Protein AF-A0A533XUZ2-F1 (afdb_monomer_lite)

Radius of gyration: 48.77 Å; chains: 1; bounding box: 111×70×136 Å

Secondary structure (DSSP, 8-state):
--HHHHHHTHHHHHTT-S-HHHHHHHHHHHHTT-HHHHHHHHHHHHHHHHGGGGSPPPPPPTTHHHHHHHHHHS--------------PPPPP--PPP--------------------PPP---S-----HHHHHHHH-HHHHHHHHHHHHHHHSHHHHHHHHHHHHHH-HHHHHHHHHHHHHHHHHHHHHHHHHHHHHHHHHHHHHHHHHHHHHHHHHHHHHHHHHHHHHHHHHHHHHHHHHHHHHHHHHHHHHHHHHHHHHHHHHH-STTGGGTHHHHHHHHHHHHHHHTS------

Sequence (299 aa):
MNHEQLEENLSLYALGALDPDSVREMEQHLAAGCSACSILLQQYKAAVTMLPYALPLQTPPPTLKSRIMTALSGPAASTTSTRTDIPASPVPIPTAPPDLVSPRSFSRIPQDLPERPAPQPLPSRSESLTRQEQLRAASPALANVLEPLLKRLLRRNEFLTWREQLKAASPALATALGALLLGVGGYAVHQYNTFEAERTATARDRAEAAKSKLEIADLKSQLEDKQAALTKTTDELKRTVEALGTTREQLARHQEQITTLQAQLKTGRGPKGRKGAEVLLAGGEDLLRILSSPTAKMA

pLDDT: mean 74.56, std 20.23, range [36.38, 98.44]

Structure (mmCIF, N/CA/C/O backbone):
data_AF-A0A533XUZ2-F1
#
_entry.id   AF-A0A533XUZ2-F1
#
loop_
_atom_site.group_PDB
_atom_site.id
_atom_site.type_symbol
_atom_site.label_atom_id
_atom_site.label_alt_id
_atom_site.label_comp_id
_atom_site.label_asym_id
_atom_site.label_entity_id
_atom_site.label_seq_id
_atom_site.pdbx_PDB_ins_code
_atom_site.Cartn_x
_atom_site.Cartn_y
_atom_site.Cartn_z
_atom_site.occupancy
_atom_site.B_iso_or_equiv
_atom_site.auth_seq_id
_atom_site.auth_comp_id
_atom_site.auth_asym_id
_atom_site.auth_atom_id
_atom_site.pdbx_PDB_model_num
ATOM 1 N N . MET A 1 1 ? -16.284 0.660 -17.159 1.00 70.31 1 MET A N 1
ATOM 2 C CA . MET A 1 1 ? -15.550 0.548 -15.877 1.00 70.31 1 MET A CA 1
ATOM 3 C C . MET A 1 1 ? -14.924 1.881 -15.478 1.00 70.31 1 MET A C 1
ATOM 5 O O . MET A 1 1 ? -14.626 2.687 -16.354 1.00 70.31 1 MET A O 1
ATOM 9 N N . ASN A 1 2 ? -14.718 2.111 -14.176 1.00 85.06 2 ASN A N 1
ATOM 10 C CA . ASN A 1 2 ? -13.920 3.245 -13.689 1.00 85.06 2 ASN A CA 1
ATOM 11 C C . ASN A 1 2 ? -12.415 2.951 -13.829 1.00 85.06 2 ASN A C 1
ATOM 13 O O . ASN A 1 2 ? -12.016 1.792 -13.921 1.00 85.06 2 ASN A O 1
ATOM 17 N N . HIS A 1 3 ? -11.580 3.994 -13.824 1.00 88.06 3 HIS A N 1
ATOM 18 C CA . HIS A 1 3 ? -10.124 3.875 -13.990 1.00 88.06 3 HIS A CA 1
ATOM 19 C C . HIS A 1 3 ? -9.470 2.919 -12.974 1.00 88.06 3 HIS A C 1
ATOM 21 O O . HIS A 1 3 ? -8.704 2.055 -13.381 1.00 88.06 3 HIS A O 1
ATOM 27 N N . GLU A 1 4 ? -9.842 2.995 -11.692 1.00 86.94 4 GLU A N 1
ATOM 28 C CA . GLU A 1 4 ? -9.301 2.131 -10.623 1.00 86.94 4 GLU A CA 1
ATOM 29 C C . GLU A 1 4 ? -9.576 0.639 -10.879 1.00 86.94 4 GLU A C 1
ATOM 31 O O . GLU A 1 4 ? -8.690 -0.202 -10.764 1.00 86.94 4 GLU A O 1
ATOM 36 N N . GLN A 1 5 ? -10.788 0.305 -11.333 1.00 86.50 5 GLN A N 1
ATOM 37 C CA . GLN A 1 5 ? -11.159 -1.077 -11.665 1.00 86.50 5 GLN A CA 1
ATOM 38 C C . GLN A 1 5 ? -10.388 -1.610 -12.879 1.00 86.50 5 GLN A C 1
ATOM 40 O O . GLN A 1 5 ? -10.135 -2.809 -12.991 1.00 86.50 5 GLN A O 1
ATOM 45 N N . LEU A 1 6 ? -10.032 -0.733 -13.820 1.00 88.94 6 LEU A N 1
ATOM 46 C CA . LEU A 1 6 ? -9.207 -1.102 -14.968 1.00 88.94 6 LEU A CA 1
ATOM 47 C C . LEU A 1 6 ? -7.743 -1.279 -14.556 1.00 88.94 6 LEU A C 1
ATOM 49 O O . LEU A 1 6 ? -7.081 -2.182 -15.057 1.00 88.94 6 LEU A O 1
ATOM 53 N N . GLU A 1 7 ? -7.245 -0.482 -13.614 1.00 90.31 7 GLU A N 1
ATOM 54 C CA . GLU A 1 7 ? -5.898 -0.643 -13.065 1.00 90.31 7 GLU A CA 1
ATOM 55 C C . GLU A 1 7 ? -5.721 -2.004 -12.370 1.00 90.31 7 GLU A C 1
ATOM 57 O O . GLU A 1 7 ? -4.752 -2.715 -12.643 1.00 90.31 7 GLU A O 1
ATOM 62 N N . GLU A 1 8 ? -6.695 -2.431 -11.562 1.00 88.81 8 GLU A N 1
ATOM 63 C CA . GLU A 1 8 ? -6.673 -3.742 -10.891 1.00 88.81 8 GLU A CA 1
ATOM 64 C C . GLU A 1 8 ? -6.654 -4.916 -11.891 1.00 88.81 8 GLU A C 1
ATOM 66 O O . GLU A 1 8 ? -5.912 -5.892 -11.728 1.00 88.81 8 GLU A O 1
ATOM 71 N N . ASN A 1 9 ? -7.417 -4.798 -12.981 1.00 92.81 9 ASN A N 1
ATOM 72 C CA . ASN A 1 9 ? -7.544 -5.830 -14.017 1.00 92.81 9 ASN A CA 1
ATOM 73 C C . ASN A 1 9 ? -6.399 -5.835 -15.044 1.00 92.81 9 ASN A C 1
ATOM 75 O O . ASN A 1 9 ? -6.336 -6.695 -15.929 1.00 92.81 9 ASN A O 1
ATOM 79 N N . LEU A 1 10 ? -5.468 -4.892 -14.938 1.00 94.69 10 LEU A N 1
ATOM 80 C CA . LEU A 1 10 ? -4.413 -4.669 -15.921 1.00 94.69 10 LEU A CA 1
ATOM 81 C C . LEU A 1 10 ? -3.365 -5.795 -15.928 1.00 94.69 10 LEU A C 1
ATOM 83 O O . LEU A 1 10 ? -2.812 -6.140 -16.975 1.00 94.69 10 LEU A O 1
ATOM 87 N N . SER A 1 11 ? -3.155 -6.429 -14.772 1.00 93.62 11 SER A N 1
ATOM 88 C CA . SER A 1 11 ? -2.321 -7.629 -14.624 1.00 93.62 11 SER A CA 1
ATOM 89 C C . SER A 1 11 ? -2.921 -8.848 -15.345 1.00 93.62 11 SER A C 1
ATOM 91 O O . SER A 1 11 ? -2.212 -9.560 -16.060 1.00 93.62 11 SER A O 1
ATOM 93 N N . LEU A 1 12 ? -4.239 -9.048 -15.235 1.00 94.25 12 LEU A N 1
ATOM 94 C CA . LEU A 1 12 ? -4.978 -10.109 -15.928 1.00 94.25 12 LEU A CA 1
ATOM 95 C C . LEU A 1 12 ? -4.993 -9.885 -17.440 1.00 94.25 12 LEU A C 1
ATOM 97 O O . LEU A 1 12 ? -4.800 -10.830 -18.207 1.00 94.25 12 LEU A O 1
ATOM 101 N N . TYR A 1 13 ? -5.150 -8.632 -17.869 1.00 95.88 13 TYR A N 1
ATOM 102 C CA . TYR A 1 13 ? -5.027 -8.256 -19.274 1.00 95.88 13 TYR A CA 1
ATOM 103 C C . TYR A 1 13 ? -3.631 -8.576 -19.829 1.00 95.88 13 TYR A C 1
ATOM 105 O O . TYR A 1 13 ? -3.516 -9.179 -20.895 1.00 95.88 13 TYR A O 1
ATOM 113 N N . ALA A 1 14 ? -2.561 -8.254 -19.091 1.00 95.75 14 ALA A N 1
ATOM 114 C CA . ALA A 1 14 ? -1.191 -8.571 -19.499 1.00 95.75 14 ALA A CA 1
ATOM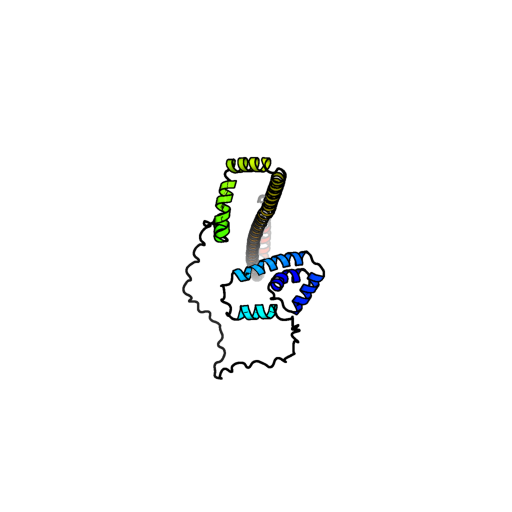 115 C C . ALA A 1 14 ? -0.927 -10.085 -19.619 1.00 95.75 14 ALA A C 1
ATOM 117 O O . ALA A 1 14 ? -0.142 -10.500 -20.471 1.00 95.75 14 ALA A O 1
ATOM 118 N N . LEU A 1 15 ? -1.592 -10.901 -18.796 1.00 94.31 15 LEU A N 1
ATOM 119 C CA . LEU A 1 15 ? -1.540 -12.366 -18.847 1.00 94.31 15 LEU A CA 1
ATOM 120 C C . LEU A 1 15 ? -2.447 -12.981 -19.928 1.00 94.31 15 LEU A C 1
ATOM 122 O O . LEU A 1 15 ? -2.387 -14.190 -20.144 1.00 94.31 15 LEU A O 1
ATOM 126 N N . GLY A 1 16 ? -3.288 -12.185 -20.597 1.00 94.19 16 GLY A N 1
ATOM 127 C CA . GLY A 1 16 ? -4.293 -12.687 -21.538 1.00 94.19 16 GLY A CA 1
ATOM 128 C C . GLY A 1 16 ? -5.416 -13.489 -20.866 1.00 94.19 16 GLY A C 1
ATOM 129 O O . GLY A 1 16 ? -6.037 -14.323 -21.516 1.00 94.19 16 GLY A O 1
ATOM 130 N N . ALA A 1 17 ? -5.654 -13.260 -19.570 1.00 94.38 17 ALA A N 1
ATOM 131 C CA . ALA A 1 17 ? -6.620 -13.986 -18.739 1.00 94.38 17 ALA A CA 1
ATOM 132 C C . ALA A 1 17 ? -7.889 -13.170 -18.424 1.00 94.38 17 ALA A C 1
ATOM 134 O O . ALA A 1 17 ? -8.679 -13.560 -17.567 1.00 94.38 17 ALA A O 1
ATOM 135 N N . LEU A 1 18 ? -8.062 -12.018 -19.075 1.00 93.62 18 LEU A N 1
ATOM 136 C CA . LEU A 1 18 ? -9.213 -11.142 -18.881 1.00 93.62 18 LEU A CA 1
ATOM 137 C C . LEU A 1 18 ? -10.410 -11.606 -19.732 1.00 93.62 18 LEU A C 1
ATOM 139 O O . LEU A 1 18 ? -10.231 -12.093 -20.849 1.00 93.62 18 LEU A O 1
ATOM 143 N N . ASP A 1 19 ? -11.624 -11.435 -19.208 1.00 91.00 19 ASP A N 1
ATOM 144 C CA . ASP A 1 19 ? -12.870 -11.756 -19.913 1.00 91.00 19 ASP A CA 1
ATOM 145 C C . ASP A 1 19 ? -13.038 -10.909 -21.197 1.00 91.00 19 ASP A C 1
ATOM 147 O O . ASP A 1 19 ? -12.686 -9.723 -21.181 1.00 91.00 19 ASP A O 1
ATOM 151 N N . PRO A 1 20 ? -13.560 -11.466 -22.311 1.00 86.88 20 PRO A N 1
ATOM 152 C CA . PRO A 1 20 ? -13.697 -10.756 -23.585 1.00 86.88 20 PRO A CA 1
ATOM 153 C C . PRO A 1 20 ? -14.458 -9.428 -23.505 1.00 86.88 20 PRO A C 1
ATOM 155 O O . PRO A 1 20 ? -14.093 -8.494 -24.224 1.00 86.88 20 PRO A O 1
ATOM 158 N N . ASP A 1 21 ? -15.469 -9.299 -22.642 1.00 86.38 21 ASP A N 1
ATOM 159 C CA . ASP A 1 21 ? -16.195 -8.032 -22.499 1.00 86.38 21 ASP A CA 1
ATOM 160 C C . ASP A 1 21 ? -15.322 -6.980 -21.799 1.00 86.38 21 ASP A C 1
ATOM 162 O O . ASP A 1 21 ? -15.246 -5.826 -22.227 1.00 86.38 21 ASP A O 1
ATOM 166 N N . SER A 1 22 ? -14.551 -7.408 -20.798 1.00 89.69 22 SER A N 1
ATOM 167 C CA . SER A 1 22 ? -13.613 -6.555 -20.056 1.00 89.69 22 SER A CA 1
ATOM 168 C C . SER A 1 22 ? -12.378 -6.164 -20.883 1.00 89.69 22 SER A C 1
ATOM 170 O O . SER A 1 22 ? -11.834 -5.074 -20.707 1.00 89.69 22 SER A O 1
ATOM 172 N N . VAL A 1 23 ? -11.948 -7.008 -21.829 1.00 93.94 23 VAL A N 1
ATOM 173 C CA . VAL A 1 23 ? -10.872 -6.688 -22.787 1.00 93.94 23 VAL A CA 1
ATOM 174 C C . VAL A 1 23 ? -11.244 -5.480 -23.641 1.00 93.94 23 VAL A C 1
ATOM 176 O O . VAL A 1 23 ? -10.426 -4.580 -23.817 1.00 93.94 23 VAL A O 1
ATOM 179 N N . ARG A 1 24 ? -12.488 -5.413 -24.128 1.00 92.88 24 ARG A N 1
ATOM 180 C CA . ARG A 1 24 ? -12.942 -4.293 -24.964 1.00 92.88 24 ARG A CA 1
ATOM 181 C C . ARG A 1 24 ? -12.935 -2.974 -24.198 1.00 92.88 24 ARG A C 1
ATOM 183 O O . ARG A 1 24 ? -12.513 -1.958 -24.745 1.00 92.88 24 ARG A O 1
ATOM 190 N N . GLU A 1 25 ? -13.369 -2.985 -22.940 1.00 91.94 25 GLU A N 1
ATOM 191 C CA . GLU A 1 25 ? -13.321 -1.799 -22.077 1.00 91.94 25 GLU A CA 1
ATOM 192 C C . GLU A 1 25 ? -11.876 -1.360 -21.786 1.00 91.94 25 GLU A C 1
ATOM 194 O O . GLU A 1 25 ? -11.566 -0.167 -21.833 1.00 91.94 25 GLU A O 1
ATOM 199 N N . MET A 1 26 ? -10.970 -2.319 -21.565 1.00 93.56 26 MET A N 1
ATOM 200 C CA . MET A 1 26 ? -9.540 -2.059 -21.376 1.00 93.56 26 MET A CA 1
ATOM 201 C C . MET A 1 26 ? -8.901 -1.423 -22.613 1.00 93.56 26 MET A C 1
ATOM 203 O O . MET A 1 26 ? -8.197 -0.420 -22.510 1.00 93.56 26 MET A O 1
ATOM 207 N N . GLU A 1 27 ? -9.156 -1.976 -23.799 1.00 94.56 27 GLU A N 1
ATOM 208 C CA . GLU A 1 27 ? -8.619 -1.454 -25.056 1.00 94.56 27 GLU A CA 1
ATOM 209 C C . GLU A 1 27 ? -9.145 -0.050 -25.359 1.00 94.56 27 GLU A C 1
ATOM 211 O O . GLU A 1 27 ? -8.372 0.808 -25.783 1.00 94.56 27 GLU A O 1
ATOM 216 N N . GLN A 1 28 ? -10.423 0.222 -25.080 1.00 93.62 28 GLN A N 1
ATOM 217 C CA . GLN A 1 28 ? -10.989 1.568 -25.194 1.00 93.62 28 GLN A CA 1
ATOM 218 C C . GLN A 1 28 ? -10.302 2.557 -24.249 1.00 93.62 28 GLN A C 1
ATOM 220 O O . GLN A 1 28 ? -9.977 3.671 -24.657 1.00 93.62 28 GLN A O 1
ATOM 225 N N . HIS A 1 29 ? -10.034 2.156 -23.005 1.00 93.88 29 HIS A N 1
ATOM 226 C CA . HIS A 1 29 ? -9.335 2.999 -22.038 1.00 93.88 29 HIS A CA 1
ATOM 227 C C . HIS A 1 29 ? -7.884 3.292 -22.445 1.00 93.88 29 HIS A C 1
ATOM 229 O O . HIS A 1 29 ? -7.417 4.429 -22.338 1.00 93.88 29 HIS A O 1
ATOM 235 N N . LEU A 1 30 ? -7.172 2.288 -22.961 1.00 93.38 30 LEU A N 1
ATOM 236 C CA . LEU A 1 30 ? -5.816 2.461 -23.483 1.00 93.38 30 LEU A CA 1
ATOM 237 C C . LEU A 1 30 ? -5.809 3.335 -24.746 1.00 93.38 30 LEU A C 1
ATOM 239 O O . LEU A 1 30 ? -4.941 4.195 -24.885 1.00 93.38 30 LEU A O 1
ATOM 243 N N . ALA A 1 31 ? -6.799 3.176 -25.630 1.00 94.06 31 ALA A N 1
ATOM 244 C CA . ALA A 1 31 ? -6.975 4.011 -26.818 1.00 94.06 31 ALA A CA 1
ATOM 245 C C . ALA A 1 31 ? -7.342 5.464 -26.472 1.00 94.06 31 ALA A C 1
ATOM 247 O O . ALA A 1 31 ? -6.949 6.380 -27.193 1.00 94.06 31 ALA A O 1
ATOM 248 N N . ALA A 1 32 ? -8.028 5.690 -25.346 1.00 92.56 32 ALA A N 1
ATOM 249 C CA . ALA A 1 32 ? -8.296 7.024 -24.811 1.00 92.56 32 ALA A CA 1
ATOM 250 C C . ALA A 1 32 ? -7.028 7.745 -24.303 1.00 92.56 32 ALA A C 1
ATOM 252 O O . ALA A 1 32 ? -7.082 8.938 -24.013 1.00 92.56 32 ALA A O 1
ATOM 253 N N . GLY A 1 33 ? -5.881 7.054 -24.225 1.00 90.50 33 GLY A N 1
ATOM 254 C CA . GLY A 1 33 ? -4.576 7.674 -23.990 1.00 90.50 33 GLY A CA 1
ATOM 255 C C . GLY A 1 33 ? -4.169 7.805 -22.522 1.00 90.50 33 GLY A C 1
ATOM 256 O O . GLY A 1 33 ? -3.375 8.685 -22.189 1.00 90.50 33 GLY A O 1
ATOM 257 N N . CYS A 1 34 ? -4.673 6.950 -21.625 1.00 93.00 34 CYS A N 1
ATOM 258 C CA . CYS A 1 34 ? -4.235 6.963 -20.229 1.00 93.00 34 CYS A CA 1
ATOM 259 C C . CYS A 1 34 ? -2.746 6.573 -20.092 1.00 93.00 34 CYS A C 1
ATOM 261 O O . CYS A 1 34 ? -2.342 5.425 -20.316 1.00 93.00 34 CYS A O 1
ATOM 263 N N . SER A 1 35 ? -1.910 7.533 -19.689 1.00 90.44 35 SER A N 1
ATOM 264 C CA . SER A 1 35 ? -0.466 7.329 -19.526 1.00 90.44 35 SER A CA 1
ATOM 265 C C . SER A 1 35 ? -0.131 6.407 -18.350 1.00 90.44 35 SER A C 1
ATOM 267 O O . SER A 1 35 ? 0.741 5.554 -18.479 1.00 90.44 35 SER A O 1
ATOM 269 N N . ALA A 1 36 ? -0.855 6.512 -17.232 1.00 88.94 36 ALA A N 1
ATOM 270 C CA . ALA A 1 36 ? -0.623 5.680 -16.051 1.00 88.94 36 ALA A CA 1
ATOM 271 C C . ALA A 1 36 ? -0.829 4.187 -16.365 1.00 88.94 36 ALA A C 1
ATOM 273 O O . ALA A 1 36 ? 0.081 3.378 -16.181 1.00 88.94 36 ALA A O 1
ATOM 274 N N . CYS A 1 37 ? -1.978 3.838 -16.955 1.00 93.12 37 CYS A N 1
ATOM 275 C CA . CYS A 1 37 ? -2.291 2.465 -17.347 1.00 93.12 37 CYS A CA 1
ATOM 276 C C . CYS A 1 37 ? -1.360 1.925 -18.438 1.00 93.12 37 CYS A C 1
ATOM 278 O O . CYS A 1 37 ? -0.994 0.754 -18.399 1.00 93.12 37 CYS A O 1
ATOM 280 N N . SER A 1 38 ? -0.945 2.748 -19.407 1.00 93.12 38 SER A N 1
ATOM 281 C CA . SER A 1 38 ? -0.029 2.289 -20.462 1.00 93.12 38 SER A CA 1
ATOM 282 C C . SER A 1 38 ? 1.386 2.010 -19.940 1.00 93.12 38 SER A C 1
ATOM 284 O O . SER A 1 38 ? 1.985 1.004 -20.327 1.00 93.12 38 SER A O 1
ATOM 286 N N . ILE A 1 39 ? 1.893 2.829 -19.010 1.00 94.31 39 ILE A N 1
ATOM 287 C CA . ILE A 1 39 ? 3.172 2.590 -18.324 1.00 94.31 39 ILE A CA 1
ATOM 288 C C . ILE A 1 39 ? 3.091 1.315 -17.477 1.00 94.31 39 ILE A C 1
ATOM 290 O O . ILE A 1 39 ? 3.950 0.438 -17.602 1.00 94.31 39 ILE A O 1
ATOM 294 N N . LEU A 1 40 ? 2.043 1.175 -16.661 1.00 94.50 40 LEU A N 1
ATOM 295 C CA . LEU A 1 40 ? 1.828 -0.008 -15.825 1.00 94.50 40 LEU A CA 1
ATOM 296 C C . LEU A 1 40 ? 1.713 -1.283 -16.681 1.00 94.50 40 LEU A C 1
ATOM 298 O O . LEU A 1 40 ? 2.304 -2.318 -16.367 1.00 94.50 40 LEU A O 1
ATOM 302 N N . LEU A 1 41 ? 1.036 -1.194 -17.830 1.00 95.81 41 LEU A N 1
ATOM 303 C CA . LEU A 1 41 ? 0.895 -2.307 -18.769 1.00 95.81 41 LEU A CA 1
ATOM 304 C C . LEU A 1 41 ? 2.241 -2.757 -19.317 1.00 95.81 41 LEU A C 1
ATOM 306 O O . LEU A 1 41 ? 2.481 -3.955 -19.462 1.00 95.81 41 LEU A O 1
ATOM 310 N N . GLN A 1 42 ? 3.123 -1.813 -19.638 1.00 95.50 42 GLN A N 1
ATOM 311 C CA . GLN A 1 42 ? 4.458 -2.133 -20.124 1.00 95.50 42 GLN A CA 1
ATOM 312 C C . GLN A 1 42 ? 5.279 -2.872 -19.058 1.00 95.50 42 GLN A C 1
ATOM 314 O O . GLN A 1 42 ? 5.985 -3.825 -19.393 1.00 95.50 42 GLN A O 1
ATOM 319 N N . GLN A 1 43 ? 5.145 -2.492 -17.783 1.00 94.06 43 GLN A N 1
ATOM 320 C CA . GLN A 1 43 ? 5.801 -3.179 -16.666 1.00 94.06 43 GLN A CA 1
ATOM 321 C C . GLN A 1 43 ? 5.283 -4.613 -16.502 1.00 94.06 43 GLN A C 1
ATOM 323 O O . GLN A 1 43 ? 6.083 -5.550 -16.435 1.00 94.06 43 GLN A O 1
ATOM 328 N N . TYR A 1 44 ? 3.962 -4.814 -16.519 1.00 95.81 44 TYR A N 1
ATOM 329 C CA . TYR A 1 44 ? 3.400 -6.164 -16.451 1.00 95.81 44 TYR A CA 1
ATOM 330 C C . TYR A 1 44 ? 3.782 -7.007 -17.665 1.00 95.81 44 TYR A C 1
ATOM 332 O O . TYR A 1 44 ? 4.191 -8.152 -17.496 1.00 95.81 44 TYR A O 1
ATOM 340 N N . LYS A 1 45 ? 3.748 -6.449 -18.882 1.00 95.19 45 LYS A N 1
ATOM 341 C CA . LYS A 1 45 ? 4.209 -7.154 -20.088 1.00 95.19 45 LYS A CA 1
ATOM 342 C C . LYS A 1 45 ? 5.668 -7.586 -19.964 1.00 95.19 45 LYS A C 1
ATOM 344 O O . LYS A 1 45 ? 5.981 -8.724 -20.299 1.00 95.19 45 LYS A O 1
ATOM 349 N N . ALA A 1 46 ? 6.546 -6.735 -19.430 1.00 93.75 46 ALA A N 1
ATOM 350 C CA . ALA A 1 46 ? 7.936 -7.106 -19.177 1.00 93.75 46 ALA A CA 1
ATOM 351 C C . ALA A 1 46 ? 8.041 -8.298 -18.206 1.00 93.75 46 ALA A C 1
ATOM 353 O O . ALA A 1 46 ? 8.763 -9.255 -18.487 1.00 93.75 46 ALA A O 1
ATOM 354 N N . ALA A 1 47 ? 7.267 -8.312 -17.117 1.00 93.69 47 ALA A N 1
ATOM 355 C CA . ALA A 1 47 ? 7.227 -9.452 -16.198 1.00 93.69 47 ALA A CA 1
ATOM 356 C C . ALA A 1 47 ? 6.691 -10.734 -16.869 1.00 93.69 47 ALA A C 1
ATOM 358 O O . ALA A 1 47 ? 7.287 -11.803 -16.731 1.00 93.69 47 ALA A O 1
ATOM 359 N N . VAL A 1 48 ? 5.618 -10.628 -17.659 1.00 95.75 48 VAL A N 1
ATOM 360 C CA . VAL A 1 48 ? 5.024 -11.761 -18.389 1.00 95.75 48 VAL A CA 1
ATOM 361 C C . VAL A 1 48 ? 6.000 -12.344 -19.413 1.00 95.75 48 VAL A C 1
ATOM 363 O O . VAL A 1 48 ? 6.065 -13.561 -19.558 1.00 95.75 48 VAL A O 1
ATOM 366 N N . THR A 1 49 ? 6.833 -11.524 -20.065 1.00 94.56 49 THR A N 1
ATOM 367 C CA . THR A 1 49 ? 7.862 -12.038 -20.991 1.00 94.56 49 THR A CA 1
ATOM 368 C C . THR A 1 49 ? 8.948 -12.871 -20.307 1.00 94.56 49 THR A C 1
ATOM 370 O O . THR A 1 49 ? 9.594 -13.681 -20.970 1.00 94.56 49 THR A O 1
ATOM 373 N N . MET A 1 50 ? 9.130 -12.721 -18.991 1.00 93.81 50 MET A N 1
ATOM 374 C CA . MET A 1 50 ? 10.094 -13.504 -18.214 1.00 93.81 50 MET A CA 1
ATOM 375 C C . MET A 1 50 ? 9.518 -14.839 -17.729 1.00 93.81 50 MET A C 1
ATOM 377 O O . MET A 1 50 ? 10.272 -15.781 -17.492 1.00 93.81 50 MET A O 1
ATOM 381 N N . LEU A 1 51 ? 8.191 -14.948 -17.615 1.00 92.12 51 LEU A N 1
ATOM 382 C CA . LEU A 1 51 ? 7.504 -16.127 -17.083 1.00 92.12 51 LEU A CA 1
ATOM 383 C C . LEU A 1 51 ? 7.848 -17.438 -17.820 1.00 92.12 51 LEU A C 1
ATOM 385 O O . LEU A 1 51 ? 8.130 -18.424 -17.140 1.00 92.12 51 LEU A O 1
ATOM 389 N N . PRO A 1 52 ? 7.912 -17.481 -19.170 1.00 91.69 52 PRO A N 1
ATOM 390 C CA . PRO A 1 52 ? 8.266 -18.696 -19.904 1.00 91.69 52 PRO A CA 1
ATOM 391 C C . PRO A 1 52 ? 9.635 -19.276 -19.535 1.00 91.69 52 PRO A C 1
ATOM 393 O O . PRO A 1 52 ? 9.824 -20.485 -19.621 1.00 91.69 52 PRO A O 1
ATOM 396 N N . TYR A 1 53 ? 10.581 -18.444 -19.091 1.00 91.94 53 TYR A N 1
ATOM 397 C CA . TYR A 1 53 ? 11.917 -18.899 -18.697 1.00 91.94 53 TYR A CA 1
ATOM 398 C C . TYR A 1 53 ? 11.940 -19.608 -17.339 1.00 91.94 53 TYR A C 1
ATOM 400 O O . TYR A 1 53 ? 12.921 -20.274 -17.020 1.00 91.94 53 TYR A O 1
ATOM 408 N N . ALA A 1 54 ? 10.876 -19.481 -16.542 1.00 92.00 54 ALA A N 1
ATOM 409 C CA . ALA A 1 54 ? 10.715 -20.227 -15.299 1.00 92.00 54 ALA A CA 1
ATOM 410 C C . ALA A 1 54 ? 10.113 -21.627 -15.521 1.00 92.00 54 ALA A C 1
ATOM 412 O O . ALA A 1 54 ? 10.094 -22.436 -14.593 1.00 92.00 54 ALA A O 1
ATOM 413 N N . LEU A 1 55 ? 9.605 -21.922 -16.725 1.00 92.94 55 LEU A N 1
ATOM 414 C CA . LEU A 1 55 ? 9.022 -23.221 -17.049 1.00 92.94 55 LEU A CA 1
ATOM 415 C C . LEU A 1 55 ? 10.110 -24.224 -17.469 1.00 92.94 55 LEU A C 1
ATOM 417 O O . LEU A 1 55 ? 11.108 -23.843 -18.085 1.00 92.94 55 LEU A O 1
ATOM 421 N N . PRO A 1 56 ? 9.917 -25.527 -17.189 1.00 90.56 56 PRO A N 1
ATOM 422 C CA . PRO A 1 56 ? 10.808 -26.558 -17.702 1.00 90.56 56 PRO A CA 1
ATOM 423 C C . PRO A 1 56 ? 10.790 -26.568 -19.236 1.00 90.56 56 PRO A C 1
ATOM 425 O O . PRO A 1 56 ? 9.730 -26.468 -19.86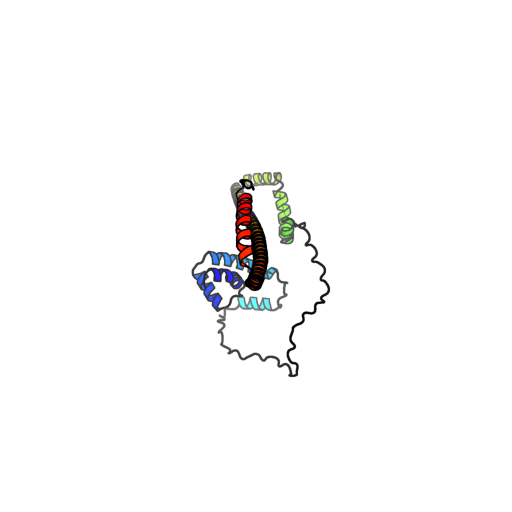0 1.00 90.56 56 PRO A O 1
ATOM 428 N N . LEU A 1 57 ? 11.969 -26.726 -19.847 1.00 90.19 57 LEU A N 1
ATOM 429 C CA . LEU A 1 57 ? 12.096 -26.832 -21.300 1.00 90.19 57 LEU A CA 1
ATOM 430 C C . LEU A 1 57 ? 11.358 -28.077 -21.799 1.00 90.19 57 LEU A C 1
ATOM 432 O O . LEU A 1 57 ? 11.686 -29.201 -21.426 1.00 90.19 57 LEU A O 1
ATOM 436 N N . GLN A 1 58 ? 10.392 -27.864 -22.689 1.00 89.75 58 GLN A N 1
ATOM 437 C CA . GLN A 1 58 ? 9.700 -28.932 -23.398 1.00 89.75 58 GLN A CA 1
ATOM 438 C C . GLN A 1 58 ? 10.348 -29.150 -24.762 1.00 89.75 58 GLN A C 1
ATOM 440 O O . GLN A 1 58 ? 10.617 -28.194 -25.490 1.00 89.75 58 GLN A O 1
ATOM 445 N N . THR A 1 59 ? 10.588 -30.412 -25.122 1.00 91.12 59 THR A N 1
ATOM 446 C CA . THR A 1 59 ? 11.148 -30.746 -26.438 1.00 91.12 59 THR A CA 1
ATOM 447 C C . THR A 1 59 ? 10.040 -30.652 -27.490 1.00 91.12 59 THR A C 1
ATOM 449 O O . THR A 1 59 ? 9.074 -31.413 -27.411 1.00 91.12 59 THR A O 1
ATOM 452 N N . PRO A 1 60 ? 10.133 -29.739 -28.473 1.00 88.94 60 PRO A N 1
ATOM 453 C CA . PRO A 1 60 ? 9.114 -29.623 -29.506 1.00 88.94 60 PRO A CA 1
ATOM 454 C C . PRO A 1 60 ? 9.170 -30.817 -30.478 1.00 88.94 60 PRO A C 1
ATOM 456 O O . PRO A 1 60 ? 10.242 -31.394 -30.684 1.00 88.94 60 PRO A O 1
ATOM 459 N N . PRO A 1 61 ? 8.054 -31.169 -31.146 1.00 92.56 61 PRO A N 1
ATOM 460 C CA . PRO A 1 61 ? 8.052 -32.189 -32.191 1.00 92.56 61 PRO A CA 1
ATOM 461 C C . PRO A 1 61 ? 9.040 -31.839 -33.319 1.00 92.56 61 PRO A C 1
ATOM 463 O O . PRO A 1 61 ? 9.077 -30.684 -33.756 1.00 92.56 61 PRO A O 1
ATOM 466 N N . PRO A 1 62 ? 9.795 -32.809 -33.867 1.00 86.50 62 PRO A N 1
ATOM 467 C CA . PRO A 1 62 ? 10.861 -32.537 -34.839 1.00 86.50 62 PRO A CA 1
ATOM 468 C C . PRO A 1 62 ? 10.342 -31.935 -36.156 1.00 86.50 62 PRO A C 1
ATOM 470 O O . PRO A 1 62 ? 11.061 -31.221 -36.851 1.00 86.50 62 PRO A O 1
ATOM 473 N N . THR A 1 63 ? 9.070 -32.172 -36.483 1.00 91.38 63 THR A N 1
ATOM 474 C CA . THR A 1 63 ? 8.398 -31.631 -37.674 1.00 91.38 63 THR A CA 1
ATOM 475 C C . THR A 1 63 ? 7.874 -30.203 -37.488 1.00 91.38 63 THR A C 1
ATOM 477 O O . THR A 1 63 ? 7.448 -29.576 -38.455 1.00 91.38 63 THR A O 1
ATOM 480 N N . LEU A 1 64 ? 7.893 -29.651 -36.269 1.00 92.81 64 LEU A N 1
ATOM 481 C CA . LEU A 1 64 ? 7.353 -28.317 -35.991 1.00 92.81 64 LEU A CA 1
ATOM 482 C C . LEU A 1 64 ? 8.160 -27.227 -36.708 1.00 92.81 64 LEU A C 1
ATOM 484 O O . LEU A 1 64 ? 7.590 -26.335 -37.332 1.00 92.81 64 LEU A O 1
ATOM 488 N N . LYS A 1 65 ? 9.494 -27.325 -36.666 1.00 89.75 65 LYS A N 1
ATOM 489 C CA . LYS A 1 65 ? 10.384 -26.333 -37.279 1.00 89.75 65 LYS A CA 1
ATOM 490 C C . LYS A 1 65 ? 10.177 -26.250 -38.789 1.00 89.75 65 LYS A C 1
ATOM 492 O O . LYS A 1 65 ? 10.048 -25.149 -39.312 1.00 89.75 65 LYS A O 1
ATOM 497 N N . SER A 1 66 ? 10.115 -27.390 -39.480 1.00 90.88 66 SER A N 1
ATOM 498 C CA . SER A 1 66 ? 9.881 -27.403 -40.927 1.00 90.88 66 SER A CA 1
ATOM 499 C C . SER A 1 66 ? 8.511 -26.822 -41.272 1.00 90.88 66 SER A C 1
ATOM 501 O O . SER A 1 66 ? 8.440 -25.958 -42.135 1.00 90.88 66 SER A O 1
ATOM 503 N N . ARG A 1 67 ? 7.449 -27.187 -40.537 1.00 92.50 67 ARG A N 1
ATOM 504 C CA . ARG A 1 67 ? 6.102 -26.619 -40.727 1.00 92.50 67 ARG A CA 1
ATOM 505 C C . ARG A 1 67 ? 6.070 -25.097 -40.572 1.00 92.50 67 ARG A C 1
ATOM 507 O O . ARG A 1 67 ? 5.462 -24.431 -41.402 1.00 92.50 67 ARG A O 1
ATOM 514 N N . ILE A 1 68 ? 6.729 -24.548 -39.548 1.00 93.88 68 ILE A N 1
ATOM 515 C CA . ILE A 1 68 ? 6.796 -23.092 -39.332 1.00 93.88 68 ILE A CA 1
ATOM 516 C C . ILE A 1 68 ? 7.586 -22.420 -40.460 1.00 93.88 68 ILE A C 1
ATOM 518 O O . ILE A 1 68 ? 7.125 -21.431 -41.019 1.00 93.88 68 ILE A O 1
ATOM 522 N N . MET A 1 69 ? 8.749 -22.961 -40.834 1.00 91.25 69 MET A N 1
ATOM 523 C CA . MET A 1 69 ? 9.561 -22.390 -41.916 1.00 91.25 69 MET A CA 1
ATOM 524 C C . MET A 1 69 ? 8.826 -22.423 -43.264 1.00 91.25 69 MET A C 1
ATOM 526 O O . MET A 1 69 ? 8.876 -21.445 -44.006 1.00 91.25 69 MET A O 1
ATOM 530 N N . THR A 1 70 ? 8.091 -23.500 -43.562 1.00 93.69 70 THR A N 1
ATOM 531 C CA . THR A 1 70 ? 7.229 -23.583 -44.750 1.00 93.69 70 THR A CA 1
ATOM 532 C C . THR A 1 70 ? 6.081 -22.573 -44.687 1.00 93.69 70 THR A C 1
ATOM 534 O O . THR A 1 70 ? 5.825 -21.911 -45.686 1.00 93.69 70 THR A O 1
ATOM 537 N N . ALA A 1 71 ? 5.430 -22.397 -43.530 1.00 90.69 71 ALA A N 1
ATOM 538 C CA . ALA A 1 71 ? 4.360 -21.409 -43.357 1.00 90.69 71 ALA A CA 1
ATOM 539 C C . ALA A 1 71 ? 4.847 -19.961 -43.547 1.00 90.69 71 ALA A C 1
ATOM 541 O O . ALA A 1 71 ? 4.121 -19.148 -44.107 1.00 90.69 71 ALA A O 1
ATOM 542 N N . LEU A 1 72 ? 6.080 -19.649 -43.133 1.00 91.00 72 LEU A N 1
ATOM 543 C CA . LEU A 1 72 ? 6.701 -18.338 -43.358 1.00 91.00 72 LEU A CA 1
ATOM 544 C C . LEU A 1 72 ? 7.185 -18.131 -44.805 1.00 91.00 72 LEU A C 1
ATOM 546 O O . LEU A 1 72 ? 7.275 -16.991 -45.247 1.00 91.00 72 LEU A O 1
ATOM 550 N N . SER A 1 73 ? 7.524 -19.209 -45.526 1.00 84.94 73 SER A N 1
ATOM 551 C CA . SER A 1 73 ? 8.063 -19.139 -46.899 1.00 84.94 73 SER A CA 1
ATOM 552 C C . SER A 1 73 ? 6.996 -19.260 -47.993 1.00 84.94 73 SER A C 1
ATOM 554 O O . SER A 1 73 ? 7.285 -18.994 -49.158 1.00 84.94 73 SER A O 1
ATOM 556 N N . GLY A 1 74 ? 5.782 -19.703 -47.656 1.00 74.94 74 GLY A N 1
ATOM 557 C CA . GLY A 1 74 ? 4.667 -19.750 -48.599 1.00 74.94 74 GLY A CA 1
ATOM 558 C C . GLY A 1 74 ? 4.138 -18.346 -48.913 1.00 74.94 74 GLY A C 1
ATOM 559 O O . GLY A 1 74 ? 4.258 -17.452 -48.073 1.00 74.94 74 GLY A O 1
ATOM 560 N N . PRO A 1 75 ? 3.525 -18.121 -50.094 1.00 57.59 75 PRO A N 1
ATOM 561 C CA . PRO A 1 75 ? 2.766 -16.897 -50.312 1.00 57.59 75 PRO A CA 1
ATOM 562 C C . PRO A 1 75 ? 1.724 -16.814 -49.202 1.00 57.59 75 PRO A C 1
ATOM 564 O O . PRO A 1 75 ? 1.078 -17.821 -48.908 1.00 57.59 75 PRO A O 1
ATOM 567 N N . ALA A 1 76 ? 1.615 -15.647 -48.564 1.00 56.09 76 ALA A N 1
ATOM 568 C CA . ALA A 1 76 ? 0.663 -15.380 -47.498 1.00 56.09 76 ALA A CA 1
ATOM 569 C C . ALA A 1 76 ? -0.762 -15.610 -48.018 1.00 56.09 76 ALA A C 1
ATOM 571 O O . ALA A 1 76 ? -1.451 -14.685 -48.440 1.00 56.09 76 ALA A O 1
ATOM 572 N N . ALA A 1 77 ? -1.200 -16.867 -48.021 1.00 47.03 77 ALA A N 1
ATOM 573 C CA . ALA A 1 77 ? -2.589 -17.220 -48.125 1.00 47.03 77 ALA A CA 1
ATOM 574 C C . ALA A 1 77 ? -3.189 -16.692 -46.834 1.00 47.03 77 ALA A C 1
ATOM 576 O O . ALA A 1 77 ? -2.992 -17.261 -45.761 1.00 47.03 77 ALA A O 1
ATOM 577 N N . SER A 1 78 ? -3.818 -15.527 -46.950 1.00 46.53 78 SER A N 1
ATOM 578 C CA . SER A 1 78 ? -4.630 -14.916 -45.922 1.00 46.53 78 SER A CA 1
ATOM 579 C C . SER A 1 78 ? -5.552 -15.981 -45.349 1.00 46.53 78 SER A C 1
ATOM 581 O O . SER A 1 78 ? -6.613 -16.270 -45.894 1.00 46.53 78 SER A O 1
ATOM 583 N N . THR A 1 79 ? -5.172 -16.558 -44.217 1.00 46.81 79 THR A N 1
ATOM 584 C CA . THR A 1 79 ? -6.137 -17.168 -43.325 1.00 46.81 79 THR A CA 1
ATOM 585 C C . THR A 1 79 ? -6.822 -16.012 -42.616 1.00 46.81 79 THR A C 1
ATOM 587 O O . THR A 1 79 ? -6.594 -15.749 -41.438 1.00 46.81 79 THR A O 1
ATOM 590 N N . THR A 1 80 ? -7.710 -15.336 -43.350 1.00 39.28 80 THR A N 1
ATOM 591 C CA . THR A 1 80 ? -9.037 -15.094 -42.800 1.00 39.28 80 THR A CA 1
ATOM 592 C C . THR A 1 80 ? -9.519 -16.475 -42.391 1.00 39.28 80 THR A C 1
ATOM 594 O O . THR A 1 80 ? -9.995 -17.261 -43.206 1.00 39.28 80 THR A O 1
ATOM 597 N N . SER A 1 81 ? -9.253 -16.825 -41.133 1.00 38.59 81 SER A N 1
ATOM 598 C CA . SER A 1 81 ? -9.971 -17.890 -40.469 1.00 38.59 81 SER A CA 1
ATOM 599 C C . SER A 1 81 ? -11.398 -17.383 -40.415 1.00 38.59 81 SER A C 1
ATOM 601 O O . SER A 1 81 ? -11.773 -16.613 -39.531 1.00 38.59 81 SER A O 1
ATOM 603 N N . THR A 1 82 ? -12.163 -17.703 -41.454 1.00 37.72 82 THR A N 1
ATOM 604 C CA . THR A 1 82 ? -13.608 -17.633 -41.422 1.00 37.72 82 THR A CA 1
ATOM 605 C C . THR A 1 82 ? -13.984 -18.487 -40.228 1.00 37.72 82 THR A C 1
ATOM 607 O O . THR A 1 82 ? -13.914 -19.717 -40.286 1.00 37.72 82 THR A O 1
ATOM 610 N N . ARG A 1 83 ? -14.297 -17.819 -39.113 1.00 46.28 83 ARG A N 1
ATOM 611 C CA . ARG A 1 83 ? -15.040 -18.384 -37.998 1.00 46.28 83 ARG A CA 1
ATOM 612 C C . ARG A 1 83 ? -16.353 -18.854 -38.601 1.00 46.28 83 ARG A C 1
ATOM 614 O O . ARG A 1 83 ? -17.315 -18.109 -38.700 1.00 46.28 83 ARG A O 1
ATOM 621 N N . THR A 1 84 ? -16.317 -20.065 -39.135 1.00 37.47 84 THR A N 1
ATOM 622 C CA . THR A 1 84 ? -17.504 -20.815 -39.481 1.00 37.47 84 THR A CA 1
ATOM 623 C C . THR A 1 84 ? -18.095 -21.156 -38.134 1.00 37.47 84 THR A C 1
ATOM 625 O O . THR A 1 84 ? -17.486 -21.899 -37.363 1.00 37.47 84 THR A O 1
ATOM 628 N N . ASP A 1 85 ? -19.217 -20.514 -37.830 1.00 44.81 85 ASP A N 1
ATOM 629 C CA . ASP A 1 85 ? -20.118 -20.909 -36.765 1.00 44.81 85 ASP A CA 1
ATOM 630 C C . ASP A 1 85 ? -20.426 -22.398 -36.933 1.00 44.81 85 ASP A C 1
ATOM 632 O O . ASP A 1 85 ? -21.275 -22.811 -37.720 1.00 44.81 85 ASP A O 1
ATOM 636 N N . ILE A 1 86 ? -19.674 -23.221 -36.210 1.00 42.09 86 ILE A N 1
ATOM 637 C CA . ILE A 1 86 ? -20.104 -24.561 -35.863 1.00 42.09 86 ILE A CA 1
ATOM 638 C C . ILE A 1 86 ? -20.958 -24.346 -34.614 1.00 42.09 86 ILE A C 1
ATOM 640 O O . ILE A 1 86 ? -20.403 -23.950 -33.583 1.00 42.09 86 ILE A O 1
ATOM 644 N N . PRO A 1 87 ? -22.288 -24.548 -34.668 1.00 41.88 87 PRO A N 1
ATOM 645 C CA . PRO A 1 87 ? -23.084 -24.557 -33.455 1.00 41.88 87 PRO A CA 1
ATOM 646 C C . PRO A 1 87 ? -22.492 -25.620 -32.534 1.00 41.88 87 PRO A C 1
ATOM 648 O O . PRO A 1 87 ? -22.298 -26.767 -32.944 1.00 41.88 87 PRO A O 1
ATOM 651 N N . ALA A 1 88 ? -22.152 -25.212 -31.312 1.00 45.22 88 ALA A N 1
ATOM 652 C CA . ALA A 1 88 ? -21.658 -26.096 -30.273 1.00 45.22 88 ALA A CA 1
ATOM 653 C C . ALA A 1 88 ? -22.691 -27.207 -30.042 1.00 45.22 88 ALA A C 1
ATOM 655 O O . ALA A 1 88 ? -23.678 -27.025 -29.333 1.00 45.22 88 ALA A O 1
ATOM 656 N N . SER A 1 89 ? -22.476 -28.354 -30.683 1.00 46.16 89 SER A N 1
ATOM 657 C CA . SER A 1 89 ? -23.157 -29.584 -30.319 1.00 46.16 89 SER A CA 1
ATOM 658 C C . SER A 1 89 ? -22.410 -30.184 -29.126 1.00 46.16 89 SER A C 1
ATOM 660 O O . SER A 1 89 ? -21.174 -30.211 -29.132 1.00 46.16 89 SER A O 1
ATOM 662 N N . PRO A 1 90 ? -23.132 -30.594 -28.074 1.00 46.97 90 PRO A N 1
ATOM 663 C CA . PRO A 1 90 ? -22.553 -30.902 -26.777 1.00 46.97 90 PRO A CA 1
ATOM 664 C C . PRO A 1 90 ? -21.666 -32.144 -26.860 1.00 46.97 90 PRO A C 1
ATOM 666 O O . PRO A 1 90 ? -22.070 -33.189 -27.366 1.00 46.97 90 PRO A O 1
ATOM 669 N N . VAL A 1 91 ? -20.450 -32.029 -26.328 1.00 51.75 91 VAL A N 1
ATOM 670 C CA . VAL A 1 91 ? -19.562 -33.175 -26.111 1.00 51.75 91 VAL A CA 1
ATOM 671 C C . VAL A 1 91 ? -20.252 -34.140 -25.132 1.00 51.75 91 VAL A C 1
ATOM 673 O O . VAL A 1 91 ? -20.699 -33.694 -24.071 1.00 51.75 91 VAL A O 1
ATOM 676 N N . PRO A 1 92 ? -20.366 -35.443 -25.451 1.00 41.53 92 PRO A N 1
ATOM 677 C CA . PRO A 1 92 ? -21.016 -36.409 -24.578 1.00 41.53 92 PRO A CA 1
ATOM 678 C C . PRO A 1 92 ? -20.186 -36.637 -23.311 1.00 41.53 92 PRO A C 1
ATOM 680 O O . PRO A 1 92 ? -19.007 -36.988 -23.360 1.00 41.53 92 PRO A O 1
ATOM 683 N N . ILE A 1 93 ? -20.835 -36.441 -22.166 1.00 48.00 93 ILE A N 1
ATOM 684 C CA . ILE A 1 93 ? -20.339 -36.806 -20.839 1.00 48.00 93 ILE A CA 1
ATOM 685 C C . ILE A 1 93 ? -20.247 -38.342 -20.783 1.00 48.00 93 ILE A C 1
ATOM 687 O O . ILE A 1 93 ? -21.240 -39.002 -21.104 1.00 48.00 93 ILE A O 1
ATOM 691 N N . PRO A 1 94 ? -19.119 -38.942 -20.359 1.00 43.75 94 PRO A N 1
ATOM 692 C CA . PRO A 1 94 ? -19.072 -40.367 -20.058 1.00 43.75 94 PRO A CA 1
ATOM 693 C C . PRO A 1 94 ? -20.091 -40.695 -18.964 1.00 43.75 94 PRO A C 1
ATOM 695 O O . PRO A 1 94 ? -19.991 -40.228 -17.830 1.00 43.75 94 PRO A O 1
ATOM 698 N N . THR A 1 95 ? -21.104 -41.473 -19.329 1.00 41.16 95 THR A N 1
ATOM 699 C CA . THR A 1 95 ? -22.151 -41.963 -18.436 1.00 41.16 95 THR A CA 1
ATOM 700 C C . THR A 1 95 ? -21.525 -42.896 -17.399 1.00 41.16 95 THR A C 1
ATOM 702 O O . THR A 1 95 ? -21.060 -43.983 -17.735 1.00 41.16 95 THR A O 1
ATOM 705 N N . ALA A 1 96 ? -21.495 -42.470 -16.136 1.00 42.44 96 ALA A N 1
ATOM 706 C CA . ALA A 1 96 ? -21.288 -43.377 -15.013 1.00 42.44 96 ALA A CA 1
ATOM 707 C C . ALA A 1 96 ? -22.533 -44.278 -14.856 1.00 42.44 96 ALA A C 1
ATOM 709 O O . ALA A 1 96 ? -23.651 -43.793 -15.056 1.00 42.44 96 ALA A O 1
ATOM 710 N N . PRO A 1 97 ? -22.377 -45.570 -14.518 1.00 51.69 97 PRO A N 1
ATOM 711 C CA . PRO A 1 97 ? -23.511 -46.454 -14.264 1.00 51.69 97 PRO A CA 1
ATOM 712 C C . PRO A 1 97 ? -24.257 -46.034 -12.985 1.00 51.69 97 PRO A C 1
ATOM 714 O O . PRO A 1 97 ? -23.634 -45.494 -12.064 1.00 51.69 97 PRO A O 1
ATOM 717 N N . PRO A 1 98 ? -25.578 -46.277 -12.898 1.00 53.31 98 PRO A N 1
ATOM 718 C CA . PRO A 1 98 ? -26.318 -46.046 -11.674 1.00 53.31 98 PRO A CA 1
ATOM 719 C C . PRO A 1 98 ? -26.017 -47.201 -10.721 1.00 53.31 98 PRO A C 1
ATOM 721 O O . PRO A 1 98 ? -26.118 -48.358 -11.107 1.00 53.31 98 PRO A O 1
ATOM 724 N N . ASP A 1 99 ? -25.612 -46.889 -9.496 1.00 38.16 99 ASP A N 1
ATOM 725 C CA . ASP A 1 99 ? -26.340 -47.376 -8.329 1.00 38.16 99 ASP A CA 1
ATOM 726 C C . ASP A 1 99 ? -25.767 -46.789 -7.034 1.00 38.16 99 ASP A C 1
ATOM 728 O O . ASP A 1 99 ? -24.604 -46.966 -6.688 1.00 38.16 99 ASP A O 1
ATOM 732 N N . LEU A 1 100 ? -26.674 -46.107 -6.330 1.00 43.66 100 LEU A N 1
ATOM 733 C CA . LEU A 1 100 ? -26.811 -46.061 -4.877 1.00 43.66 100 LEU A CA 1
ATOM 734 C C . LEU A 1 100 ? -25.616 -45.520 -4.067 1.00 43.66 100 LEU A C 1
ATOM 736 O O . LEU A 1 100 ? -24.648 -46.221 -3.803 1.00 43.66 100 LEU A O 1
ATOM 740 N N . VAL A 1 101 ? -25.775 -44.306 -3.519 1.00 39.72 101 VAL A N 1
ATOM 741 C CA . VAL A 1 101 ? -25.852 -44.049 -2.060 1.00 39.72 101 VAL A CA 1
ATOM 742 C C . VAL A 1 101 ? -26.033 -42.541 -1.795 1.00 39.72 101 VAL A C 1
ATOM 744 O O . VAL A 1 101 ? -25.324 -41.691 -2.325 1.00 39.72 101 VAL A O 1
ATOM 747 N N . SER A 1 102 ? -27.024 -42.239 -0.953 1.00 45.00 102 SER A N 1
ATOM 748 C CA . SER A 1 102 ? -27.438 -40.919 -0.446 1.00 45.00 102 SER A CA 1
ATOM 749 C C . SER A 1 102 ? -26.306 -40.083 0.190 1.00 45.00 102 SER A C 1
ATOM 751 O O . SER A 1 102 ? -25.370 -40.656 0.756 1.00 45.00 102 SER A O 1
ATOM 753 N N . PRO A 1 103 ? -26.408 -38.736 0.212 1.00 41.22 103 PRO A N 1
ATOM 754 C CA . PRO A 1 103 ? -25.367 -37.868 0.757 1.00 41.22 103 PRO A CA 1
ATOM 755 C C . PRO A 1 103 ? -25.298 -37.970 2.287 1.00 41.22 103 PRO A C 1
ATOM 757 O O . PRO A 1 103 ? -26.209 -37.560 3.008 1.00 41.22 103 PRO A O 1
ATOM 760 N N . ARG A 1 104 ? -24.179 -38.489 2.805 1.00 40.50 104 ARG A N 1
ATOM 761 C CA . ARG A 1 104 ? -23.821 -38.331 4.218 1.00 40.50 104 ARG A CA 1
ATOM 762 C C . ARG A 1 104 ? -23.312 -36.911 4.456 1.00 40.50 104 ARG A C 1
ATOM 764 O O . ARG A 1 104 ? -22.372 -36.454 3.815 1.00 40.50 104 ARG A O 1
ATOM 771 N N . SER A 1 105 ? -23.948 -36.260 5.424 1.00 41.78 105 SER A N 1
ATOM 772 C CA . SER A 1 105 ? -23.506 -35.047 6.108 1.00 41.78 105 SER A CA 1
ATOM 773 C C . SER A 1 105 ? -22.008 -35.098 6.432 1.00 41.78 105 SER A C 1
ATOM 775 O O . SER A 1 105 ? -21.570 -35.894 7.265 1.00 41.78 105 SER A O 1
ATOM 777 N N . PHE A 1 106 ? -21.217 -34.236 5.792 1.00 39.62 106 PHE A N 1
ATOM 778 C CA . PHE A 1 106 ? -19.830 -33.985 6.180 1.00 39.62 106 PHE A CA 1
ATOM 779 C C . PHE A 1 106 ? -19.806 -32.981 7.339 1.00 39.62 106 PHE A C 1
ATOM 781 O O . PHE A 1 106 ? -19.444 -31.821 7.196 1.00 39.62 106 PHE A O 1
ATOM 788 N N . SER A 1 107 ? -20.209 -33.445 8.519 1.00 45.97 107 SER A N 1
ATOM 789 C CA . SER A 1 107 ? -19.813 -32.849 9.796 1.00 45.97 107 SER A CA 1
ATOM 790 C C . SER A 1 107 ? -19.030 -33.872 10.599 1.00 45.97 107 SER A C 1
ATOM 792 O O . SER A 1 107 ? -19.566 -34.496 11.512 1.00 45.97 107 SER A O 1
ATOM 794 N N . ARG A 1 108 ? -17.755 -34.054 10.239 1.00 41.44 108 ARG A N 1
ATOM 795 C CA . ARG A 1 108 ? -16.686 -34.432 11.174 1.00 41.44 108 ARG A CA 1
ATOM 796 C C . ARG A 1 108 ? -15.329 -34.318 10.482 1.00 41.44 108 ARG A C 1
ATOM 798 O O . ARG A 1 108 ? -15.000 -35.135 9.632 1.00 41.44 108 ARG A O 1
ATOM 805 N N . ILE A 1 109 ? -14.552 -33.308 10.851 1.00 48.50 109 ILE A N 1
ATOM 806 C CA . ILE A 1 109 ? -13.111 -33.269 10.588 1.00 48.50 109 ILE A CA 1
ATOM 807 C C . ILE A 1 109 ? -12.476 -34.311 11.529 1.00 48.50 109 ILE A C 1
ATOM 809 O O . ILE A 1 109 ? -12.703 -34.214 12.737 1.00 48.50 109 ILE A O 1
ATOM 813 N N . PRO A 1 110 ? -11.734 -35.320 11.041 1.00 41.38 110 PRO A N 1
ATOM 814 C CA . PRO A 1 110 ? -10.922 -36.176 11.903 1.00 41.38 110 PRO A CA 1
ATOM 815 C C . PRO A 1 110 ? -9.783 -35.350 12.523 1.00 41.38 110 PRO A C 1
ATOM 817 O O . PRO A 1 110 ? -9.016 -34.724 11.797 1.00 41.38 110 PRO A O 1
ATOM 820 N N . GLN A 1 111 ? -9.696 -35.325 13.855 1.00 53.19 111 GLN A N 1
ATOM 821 C CA . GLN A 1 111 ? -8.694 -34.569 14.625 1.00 53.19 111 GLN A CA 1
ATOM 822 C C . GLN A 1 111 ? -7.334 -35.275 14.779 1.00 53.19 111 GLN A C 1
ATOM 824 O O . GLN A 1 111 ? -6.512 -34.812 15.556 1.00 53.19 111 GLN A O 1
ATOM 829 N N . ASP A 1 112 ? -7.045 -36.333 14.026 1.00 51.19 112 ASP A N 1
ATOM 830 C CA . ASP A 1 112 ? -5.751 -37.021 14.107 1.00 51.19 112 ASP A CA 1
ATOM 831 C C . ASP A 1 112 ? -5.006 -36.922 12.774 1.00 51.19 112 ASP A C 1
ATOM 833 O O . ASP A 1 112 ? -5.024 -37.832 11.944 1.00 51.19 112 ASP A O 1
ATOM 837 N N . LEU A 1 113 ? -4.355 -35.776 12.561 1.00 46.16 113 LEU A N 1
ATOM 838 C CA . LEU A 1 113 ? -3.251 -35.659 11.612 1.00 46.16 113 LEU A CA 1
ATOM 839 C C . LEU A 1 113 ? -1.947 -35.753 12.421 1.00 46.16 113 LEU A C 1
ATOM 841 O O . LEU A 1 113 ? -1.805 -34.995 13.381 1.00 46.16 113 LEU A O 1
ATOM 845 N N . PRO A 1 114 ? -0.989 -36.628 12.063 1.00 54.06 114 PRO A N 1
ATOM 846 C CA . PRO A 1 114 ? 0.306 -36.658 12.729 1.00 54.06 114 PRO A CA 1
ATOM 847 C C . PRO A 1 114 ? 0.973 -35.283 12.629 1.00 54.06 114 PRO A C 1
ATOM 849 O O . PRO A 1 114 ? 1.011 -34.669 11.559 1.00 54.06 114 PRO A O 1
ATOM 852 N N . GLU A 1 115 ? 1.464 -34.811 13.772 1.00 53.16 115 GLU A N 1
ATOM 853 C CA . GLU A 1 115 ? 2.083 -33.506 13.962 1.00 53.16 115 GLU A CA 1
ATOM 854 C C . GLU A 1 115 ? 3.144 -33.252 12.885 1.00 53.16 115 GLU A C 1
ATOM 856 O O . GLU A 1 115 ? 4.147 -33.961 12.770 1.00 53.16 115 GLU A O 1
ATOM 861 N N . ARG A 1 116 ? 2.891 -32.255 12.036 1.00 49.06 116 ARG A N 1
ATOM 862 C CA . ARG A 1 116 ? 3.842 -31.826 11.012 1.00 49.06 116 ARG A CA 1
ATOM 863 C C . ARG A 1 116 ? 5.084 -31.301 11.746 1.00 49.06 116 ARG A C 1
ATOM 865 O O . ARG A 1 116 ? 4.919 -30.413 12.584 1.00 49.06 116 ARG A O 1
ATOM 872 N N . PRO A 1 117 ? 6.306 -31.785 11.453 1.00 55.78 117 PRO A N 1
ATOM 873 C CA . PRO A 1 117 ? 7.508 -31.229 12.060 1.00 55.78 117 PRO A CA 1
ATOM 874 C C . PRO A 1 117 ? 7.551 -29.724 11.806 1.00 55.78 117 PRO A C 1
ATOM 876 O O . PRO A 1 117 ? 7.218 -29.275 10.703 1.00 55.78 117 PRO A O 1
ATOM 879 N N . ALA A 1 118 ? 7.928 -28.964 12.835 1.00 56.47 118 ALA A N 1
ATOM 880 C CA . ALA A 1 118 ? 8.019 -27.511 12.790 1.00 56.47 118 ALA A CA 1
ATOM 881 C C . ALA A 1 118 ? 8.719 -27.030 11.503 1.00 56.47 118 ALA A C 1
ATOM 883 O O . ALA A 1 118 ? 9.682 -27.669 11.061 1.00 56.47 118 ALA A O 1
ATOM 884 N N . PRO A 1 119 ? 8.270 -25.914 10.894 1.00 52.69 119 PRO A N 1
ATOM 885 C CA . PRO A 1 119 ? 8.986 -25.319 9.778 1.00 52.69 119 PRO A CA 1
ATOM 886 C C . PRO A 1 119 ? 10.424 -25.064 10.226 1.00 52.69 119 PRO A C 1
ATOM 888 O O . PRO A 1 119 ? 10.666 -24.346 11.198 1.00 52.69 119 PRO A O 1
ATOM 891 N N . GLN A 1 120 ? 11.370 -25.707 9.542 1.00 55.19 120 GLN A N 1
ATOM 892 C CA . GLN A 1 120 ? 12.786 -25.467 9.769 1.00 55.19 120 GLN A CA 1
ATOM 893 C C . GLN A 1 120 ? 13.036 -23.959 9.632 1.00 55.19 120 GLN A C 1
ATOM 895 O O . GLN A 1 120 ? 12.481 -23.341 8.714 1.00 55.19 120 GLN A O 1
ATOM 900 N N . PRO A 1 121 ? 13.821 -23.345 10.534 1.00 45.62 121 PRO A N 1
ATOM 901 C CA . PRO A 1 121 ? 14.164 -21.944 10.394 1.00 45.62 121 PRO A CA 1
ATOM 902 C C . PRO A 1 121 ? 14.822 -21.760 9.028 1.00 45.62 121 PRO A C 1
ATOM 904 O O . PRO A 1 121 ? 15.784 -22.452 8.694 1.00 45.62 121 PRO A O 1
ATOM 907 N N . LEU A 1 122 ? 14.251 -20.852 8.233 1.00 47.06 122 LEU A N 1
ATOM 908 C CA . LEU A 1 122 ? 14.831 -20.381 6.981 1.00 47.06 122 LEU A CA 1
ATOM 909 C C . LEU A 1 122 ? 16.334 -20.159 7.196 1.00 47.06 122 LEU A C 1
ATOM 911 O O . LEU A 1 122 ? 16.686 -19.513 8.192 1.00 47.06 122 LEU A O 1
ATOM 915 N N . PRO A 1 123 ? 17.216 -20.669 6.315 1.00 42.50 123 PRO A N 1
ATOM 916 C CA . PRO A 1 123 ? 18.637 -20.412 6.441 1.00 42.50 123 PRO A CA 1
ATOM 917 C C . PRO A 1 123 ? 18.845 -18.902 6.520 1.00 42.50 123 PRO A C 1
ATOM 919 O O . PRO A 1 123 ? 18.417 -18.121 5.665 1.00 42.50 123 PRO A O 1
ATOM 922 N N . SER A 1 124 ? 19.452 -18.495 7.626 1.00 40.12 124 SER A N 1
ATOM 923 C CA . SER A 1 124 ? 19.856 -17.133 7.894 1.00 40.12 124 SER A CA 1
ATOM 924 C C . SER A 1 124 ? 20.748 -16.657 6.754 1.00 40.12 124 SER A C 1
ATOM 926 O O . SER A 1 124 ? 21.866 -17.129 6.587 1.00 40.12 124 SER A O 1
ATOM 928 N N . ARG A 1 125 ? 20.234 -15.709 5.964 1.00 41.16 125 ARG A N 1
ATOM 929 C CA . ARG A 1 125 ? 20.916 -14.471 5.549 1.00 41.16 125 ARG A CA 1
ATOM 930 C C . ARG A 1 125 ? 22.457 -14.555 5.504 1.00 41.16 125 ARG A C 1
ATOM 932 O O . ARG A 1 125 ? 23.129 -13.782 6.180 1.00 41.16 125 ARG A O 1
ATOM 939 N N . SER A 1 126 ? 23.014 -15.489 4.736 1.00 41.03 126 SER A N 1
ATOM 940 C CA . SER A 1 126 ? 24.471 -15.646 4.584 1.00 41.03 126 SER A CA 1
ATOM 941 C C . SER A 1 126 ? 24.913 -16.145 3.211 1.00 41.03 126 SER A C 1
ATOM 943 O O . SER A 1 126 ? 26.100 -16.099 2.916 1.00 41.03 126 SER A O 1
ATOM 945 N N . GLU A 1 127 ? 23.988 -16.456 2.305 1.00 43.41 127 GLU A N 1
ATOM 946 C CA . GLU A 1 127 ? 24.305 -16.592 0.882 1.00 43.41 127 GLU A CA 1
ATOM 947 C C . GLU A 1 127 ? 23.897 -15.320 0.143 1.00 43.41 127 GLU A C 1
ATOM 949 O O . GLU A 1 127 ? 23.084 -15.314 -0.778 1.00 43.41 127 GLU A O 1
ATOM 954 N N . SER A 1 128 ? 24.483 -14.190 0.542 1.00 43.69 128 SER A N 1
ATOM 955 C CA . SER A 1 128 ? 24.693 -13.127 -0.432 1.00 43.69 128 SER A CA 1
ATOM 956 C C . SER A 1 128 ? 25.733 -13.648 -1.420 1.00 43.69 128 SER A C 1
ATOM 958 O O . SER A 1 128 ? 26.914 -13.317 -1.301 1.00 43.69 128 SER A O 1
ATOM 960 N N . LEU A 1 129 ? 25.301 -14.487 -2.370 1.00 45.97 129 LEU A N 1
ATOM 961 C CA . LEU A 1 129 ? 26.014 -14.664 -3.628 1.00 45.97 129 LEU A CA 1
ATOM 962 C C . LEU A 1 129 ? 26.327 -13.251 -4.090 1.00 45.97 129 LEU A C 1
ATOM 964 O O . LEU A 1 129 ? 25.428 -12.433 -4.319 1.00 45.97 129 LEU A O 1
ATOM 968 N N . THR A 1 130 ? 27.613 -12.916 -4.086 1.00 60.97 130 THR A N 1
ATOM 969 C CA . THR A 1 130 ? 28.034 -11.597 -4.524 1.00 60.97 130 THR A CA 1
ATOM 970 C C . THR A 1 130 ? 27.431 -11.395 -5.909 1.00 60.97 130 THR A C 1
ATOM 972 O O . THR A 1 130 ? 27.383 -12.320 -6.717 1.00 60.97 130 THR A O 1
ATOM 975 N N . ARG A 1 131 ? 26.918 -10.200 -6.212 1.00 52.78 131 ARG A N 1
ATOM 976 C CA . ARG A 1 131 ? 26.321 -9.880 -7.525 1.00 52.78 131 ARG A CA 1
ATOM 977 C C . ARG A 1 131 ? 27.191 -10.373 -8.700 1.00 52.78 131 ARG A C 1
ATOM 979 O O . ARG A 1 131 ? 26.681 -10.713 -9.760 1.00 52.78 131 ARG A O 1
ATOM 986 N N . GLN A 1 132 ? 28.503 -10.445 -8.474 1.00 53.53 132 GLN A N 1
ATOM 987 C CA . GLN A 1 132 ? 29.528 -11.001 -9.352 1.00 53.53 132 GLN A CA 1
ATOM 988 C C . GLN A 1 132 ? 29.357 -12.499 -9.669 1.00 53.53 132 GLN A C 1
ATOM 990 O O . GLN A 1 132 ? 29.549 -12.910 -10.808 1.00 53.53 132 GLN A O 1
ATOM 995 N N . GLU A 1 133 ? 28.974 -13.308 -8.693 1.00 58.44 133 GLU A N 1
ATOM 996 C CA . GLU A 1 133 ? 28.740 -14.750 -8.802 1.00 58.44 133 GLU A CA 1
ATOM 997 C C . GLU A 1 133 ? 27.436 -15.054 -9.547 1.00 58.44 133 GLU A C 1
ATOM 999 O O . GLU A 1 133 ? 27.402 -15.908 -10.432 1.00 58.44 133 GLU A O 1
ATOM 1004 N N . GLN A 1 134 ? 26.398 -14.255 -9.291 1.00 58.91 134 GLN A N 1
ATOM 1005 C CA . GLN A 1 134 ? 25.120 -14.341 -9.997 1.00 58.91 134 GLN A CA 1
ATOM 1006 C C . GLN A 1 134 ? 25.242 -13.903 -11.470 1.00 58.91 134 GLN A C 1
ATOM 1008 O O . GLN A 1 134 ? 24.642 -14.513 -12.353 1.00 58.91 134 GLN A O 1
ATOM 1013 N N . LEU A 1 135 ? 26.086 -12.907 -11.766 1.00 54.97 135 LEU A N 1
ATOM 1014 C CA . LEU A 1 135 ? 26.425 -12.521 -13.143 1.00 54.97 135 LEU A CA 1
ATOM 1015 C C . LEU A 1 135 ? 27.299 -13.574 -13.853 1.00 54.97 135 LEU A C 1
ATOM 1017 O O . LEU A 1 135 ? 27.116 -13.814 -15.048 1.00 54.97 135 LEU A O 1
ATOM 1021 N N . ARG A 1 136 ? 28.218 -14.231 -13.125 1.00 57.69 136 ARG A N 1
ATOM 1022 C CA . ARG A 1 136 ? 29.082 -15.307 -13.649 1.00 57.69 136 ARG A CA 1
ATOM 1023 C C . ARG A 1 136 ? 28.283 -16.570 -13.986 1.00 57.69 136 ARG A C 1
ATOM 1025 O O . ARG A 1 136 ? 28.560 -17.194 -15.008 1.00 57.69 136 ARG A O 1
ATOM 1032 N N . ALA A 1 137 ? 27.266 -16.897 -13.189 1.00 58.09 137 ALA A N 1
ATOM 1033 C CA . ALA A 1 137 ? 26.329 -17.983 -13.474 1.00 58.09 137 ALA A CA 1
ATOM 1034 C C . ALA A 1 137 ? 25.433 -17.687 -14.693 1.00 58.09 137 ALA A C 1
ATOM 1036 O O . ALA A 1 137 ? 25.141 -18.589 -15.472 1.00 58.09 137 ALA A O 1
ATOM 1037 N N . ALA A 1 138 ? 25.042 -16.423 -14.896 1.00 58.72 138 ALA A N 1
ATOM 1038 C CA . ALA A 1 138 ? 24.161 -16.024 -15.994 1.00 58.72 138 ALA A CA 1
ATOM 1039 C C . ALA A 1 138 ? 24.841 -16.005 -17.380 1.00 58.72 138 ALA A C 1
ATOM 1041 O O . ALA A 1 138 ? 24.157 -16.109 -18.395 1.00 58.72 138 ALA A O 1
ATOM 1042 N N . SER A 1 139 ? 26.172 -15.859 -17.462 1.00 54.59 139 SER A N 1
ATOM 1043 C CA . SER A 1 139 ? 26.882 -15.810 -18.754 1.00 54.59 139 SER A CA 1
ATOM 1044 C C . SER A 1 139 ? 28.375 -16.187 -18.648 1.00 54.59 139 SER A C 1
ATOM 1046 O O . SER A 1 139 ? 29.253 -15.319 -18.701 1.00 54.59 139 SER A O 1
ATOM 1048 N N . PRO A 1 140 ? 28.723 -17.485 -18.556 1.00 57.09 140 PRO A N 1
ATOM 1049 C CA . PRO A 1 140 ? 30.119 -17.916 -18.405 1.00 57.09 140 PRO A CA 1
ATOM 1050 C C . PRO A 1 140 ? 31.004 -17.509 -19.600 1.00 57.09 140 PRO A C 1
ATOM 1052 O O . PRO A 1 140 ? 32.194 -17.241 -19.437 1.00 57.09 140 PRO A O 1
ATOM 1055 N N . ALA A 1 141 ? 30.418 -17.392 -20.798 1.00 57.81 141 ALA A N 1
ATOM 1056 C CA . ALA A 1 141 ? 31.119 -16.971 -22.010 1.00 57.81 141 ALA A CA 1
ATOM 1057 C C . ALA A 1 141 ? 31.555 -15.493 -21.977 1.00 57.81 141 ALA A C 1
ATOM 1059 O O . ALA A 1 141 ? 32.667 -15.174 -22.392 1.00 57.81 141 ALA A O 1
ATOM 1060 N N . LEU A 1 142 ? 30.719 -14.592 -21.442 1.00 52.97 142 LEU A N 1
ATOM 1061 C CA . LEU A 1 142 ? 31.073 -13.175 -21.305 1.00 52.97 142 LEU A CA 1
ATOM 1062 C C . LEU A 1 142 ? 32.037 -12.951 -20.140 1.00 52.97 142 LEU A C 1
ATOM 1064 O O . LEU A 1 142 ? 32.954 -12.145 -20.272 1.00 52.97 142 LEU A O 1
ATOM 1068 N N . ALA A 1 143 ? 31.894 -13.700 -19.042 1.00 56.41 143 ALA A N 1
ATOM 1069 C CA . ALA A 1 143 ? 32.810 -13.626 -17.906 1.00 56.41 143 ALA A CA 1
ATOM 1070 C C . ALA A 1 143 ? 34.253 -13.983 -18.309 1.00 56.41 143 ALA A C 1
ATOM 1072 O O . ALA A 1 143 ? 35.174 -13.231 -18.008 1.00 56.41 143 ALA A O 1
ATOM 1073 N N . ASN A 1 144 ? 34.456 -15.063 -19.072 1.00 63.97 144 ASN A N 1
ATOM 1074 C CA . ASN A 1 144 ? 35.799 -15.490 -19.484 1.00 63.97 144 ASN A CA 1
ATOM 1075 C C . ASN A 1 144 ? 36.483 -14.535 -20.482 1.00 63.97 144 ASN A C 1
ATOM 1077 O O . ASN A 1 144 ? 37.711 -14.477 -20.521 1.00 63.97 144 ASN A O 1
ATOM 1081 N N . VAL A 1 145 ? 35.714 -13.764 -21.261 1.00 61.09 145 VAL A N 1
ATOM 1082 C CA . VAL A 1 145 ? 36.249 -12.788 -22.231 1.00 61.09 145 VAL A CA 1
ATOM 1083 C C . VAL A 1 145 ? 36.447 -11.408 -21.601 1.00 61.09 145 VAL A C 1
ATOM 1085 O O . VAL A 1 145 ? 37.474 -10.767 -21.829 1.00 61.09 145 VAL A O 1
ATOM 1088 N N . LEU A 1 146 ? 35.500 -10.942 -20.779 1.00 54.59 146 LEU A N 1
ATOM 1089 C CA . LEU A 1 146 ? 35.605 -9.632 -20.139 1.00 54.59 146 LEU A CA 1
ATOM 1090 C C . LEU A 1 146 ? 36.568 -9.628 -18.961 1.00 54.59 146 LEU A C 1
ATOM 1092 O O . LEU A 1 146 ? 37.198 -8.607 -18.738 1.00 54.59 146 LEU A O 1
ATOM 1096 N N . GLU A 1 147 ? 36.716 -10.712 -18.202 1.00 63.53 147 GLU A N 1
ATOM 1097 C CA . GLU A 1 147 ? 37.544 -10.714 -16.995 1.00 63.53 147 GLU A CA 1
ATOM 1098 C C . GLU A 1 147 ? 39.045 -10.440 -17.243 1.00 63.53 147 GLU A C 1
ATOM 1100 O O . GLU A 1 147 ? 39.610 -9.619 -16.510 1.00 63.53 147 GLU A O 1
ATOM 1105 N N . PRO A 1 148 ? 39.718 -11.000 -18.273 1.00 65.19 148 PRO A N 1
ATOM 1106 C CA . PRO A 1 148 ? 41.092 -10.605 -18.594 1.00 65.19 148 PRO A CA 1
ATOM 1107 C C . PRO A 1 148 ? 41.176 -9.168 -19.131 1.00 65.19 148 PRO A C 1
ATOM 1109 O O . PRO A 1 148 ? 42.137 -8.459 -18.828 1.00 65.19 148 PRO A O 1
ATOM 1112 N N . LEU A 1 149 ? 40.162 -8.711 -19.873 1.00 53.28 149 LEU A N 1
ATOM 1113 C CA . LEU A 1 149 ? 40.093 -7.355 -20.417 1.00 53.28 149 LEU A CA 1
ATOM 1114 C C . LEU A 1 149 ? 39.885 -6.321 -19.298 1.00 53.28 149 LEU A C 1
ATOM 1116 O O . LEU A 1 149 ? 40.614 -5.336 -19.228 1.00 53.28 149 LEU A O 1
ATOM 1120 N N . LEU A 1 150 ? 38.982 -6.594 -18.352 1.00 59.22 150 LEU A N 1
ATOM 1121 C CA . LEU A 1 150 ? 38.756 -5.802 -17.145 1.00 59.22 150 LEU A CA 1
ATOM 1122 C C . LEU A 1 150 ? 39.991 -5.791 -16.256 1.00 59.22 150 LEU A C 1
ATOM 1124 O O . LEU A 1 150 ? 40.357 -4.727 -15.785 1.00 59.22 150 LEU A O 1
ATOM 1128 N N . LYS A 1 151 ? 40.661 -6.932 -16.037 1.00 65.44 151 LYS A N 1
ATOM 1129 C CA . LYS A 1 151 ? 41.902 -6.984 -15.240 1.00 65.44 151 LYS A CA 1
ATOM 1130 C C . LYS A 1 151 ? 43.023 -6.160 -15.878 1.00 65.44 151 LYS A C 1
ATOM 1132 O O . LYS A 1 151 ? 43.788 -5.522 -15.157 1.00 65.44 151 LYS A O 1
ATOM 1137 N N . ARG A 1 152 ? 43.096 -6.123 -17.213 1.00 59.31 152 ARG A N 1
ATOM 1138 C CA . ARG A 1 152 ? 44.045 -5.285 -17.965 1.00 59.31 152 ARG A CA 1
ATOM 1139 C C . ARG A 1 152 ? 43.680 -3.796 -17.916 1.00 59.31 152 ARG A C 1
ATOM 1141 O O . ARG A 1 152 ? 44.568 -2.964 -17.799 1.00 59.31 152 ARG A O 1
ATOM 1148 N N . LEU A 1 153 ? 42.387 -3.471 -17.923 1.00 55.72 153 LEU A N 1
ATOM 1149 C CA . LEU A 1 153 ? 41.862 -2.109 -17.747 1.00 55.72 153 LEU A CA 1
ATOM 1150 C C . LEU A 1 153 ? 41.973 -1.611 -16.287 1.00 55.72 153 LEU A C 1
ATOM 1152 O O . LEU A 1 153 ? 42.197 -0.425 -16.059 1.00 55.72 153 LEU A O 1
ATOM 1156 N N . LEU A 1 154 ? 41.861 -2.505 -15.295 1.00 57.91 154 LEU A N 1
ATOM 1157 C CA . LEU A 1 154 ? 41.988 -2.209 -13.859 1.00 57.91 154 LEU A CA 1
ATOM 1158 C C . LEU A 1 154 ? 43.440 -2.070 -13.399 1.00 57.91 154 LEU A C 1
ATOM 1160 O O . LEU A 1 154 ? 43.686 -1.454 -12.359 1.00 57.91 154 LEU A O 1
ATOM 1164 N N . ARG A 1 155 ? 44.416 -2.591 -14.156 1.00 63.44 155 ARG A N 1
ATOM 1165 C CA . ARG A 1 155 ? 45.822 -2.213 -13.981 1.00 63.44 155 ARG A CA 1
ATOM 1166 C C . ARG A 1 155 ? 45.988 -0.772 -14.447 1.00 63.44 155 ARG A C 1
ATOM 1168 O O . ARG A 1 155 ? 46.403 -0.487 -15.565 1.00 63.44 155 ARG A O 1
ATOM 1175 N N . ARG A 1 156 ? 45.647 0.137 -13.532 1.00 58.66 156 ARG A N 1
ATOM 1176 C CA . ARG A 1 156 ? 45.570 1.593 -13.694 1.00 58.66 156 ARG A CA 1
ATOM 1177 C C . ARG A 1 156 ? 46.791 2.188 -14.409 1.00 58.66 156 ARG A C 1
ATOM 1179 O O . ARG A 1 156 ? 46.623 3.147 -15.146 1.00 58.66 156 ARG A O 1
ATOM 1186 N N . ASN A 1 157 ? 47.977 1.588 -14.271 1.00 57.34 157 ASN A N 1
ATOM 1187 C CA . ASN A 1 157 ? 49.187 2.006 -14.988 1.00 57.34 157 ASN A CA 1
ATOM 1188 C C . ASN A 1 157 ? 49.244 1.577 -16.466 1.00 57.34 157 ASN A C 1
ATOM 1190 O O . ASN A 1 157 ? 49.640 2.384 -17.297 1.00 57.34 157 ASN A O 1
ATOM 1194 N N . GLU A 1 158 ? 48.843 0.351 -16.818 1.00 66.50 158 GLU A N 1
ATOM 1195 C CA . GLU A 1 158 ? 48.893 -0.143 -18.210 1.00 66.50 158 GLU A CA 1
ATOM 1196 C C . GLU A 1 158 ? 47.808 0.501 -19.083 1.00 66.50 158 GLU A C 1
ATOM 1198 O O . GLU A 1 158 ? 48.004 0.743 -20.273 1.00 66.50 158 GLU A O 1
ATOM 1203 N N . PHE A 1 159 ? 46.657 0.818 -18.487 1.00 62.16 159 PHE A N 1
ATOM 1204 C CA . PHE A 1 159 ? 45.586 1.517 -19.188 1.00 62.16 159 PHE A CA 1
ATOM 1205 C C . PHE A 1 159 ? 45.952 2.969 -19.509 1.00 62.16 159 PHE A C 1
ATOM 1207 O O . PHE A 1 159 ? 45.649 3.452 -20.598 1.00 62.16 159 PHE A O 1
ATOM 1214 N N . LEU A 1 160 ? 46.623 3.665 -18.585 1.00 65.06 160 LEU A N 1
ATOM 1215 C CA . LEU A 1 160 ? 47.063 5.044 -18.806 1.00 65.06 160 LEU A CA 1
ATOM 1216 C C . LEU A 1 160 ? 48.125 5.121 -19.907 1.00 65.06 160 LEU A C 1
ATOM 1218 O O . LEU A 1 160 ? 48.014 5.978 -20.780 1.00 65.06 160 LEU A O 1
ATOM 1222 N N . THR A 1 161 ? 49.095 4.201 -19.928 1.00 73.25 161 THR A N 1
ATOM 1223 C CA . THR A 1 161 ? 50.120 4.160 -20.984 1.00 73.25 161 THR A CA 1
ATOM 1224 C C . THR A 1 161 ? 49.529 3.820 -22.351 1.00 73.25 161 THR A C 1
ATOM 1226 O O . THR A 1 161 ? 49.858 4.472 -23.341 1.00 73.25 161 THR A O 1
ATOM 1229 N N . TRP A 1 162 ? 48.595 2.867 -22.413 1.00 72.25 162 TRP A N 1
ATOM 1230 C CA . TRP A 1 162 ? 47.854 2.547 -23.635 1.00 72.25 162 TRP A CA 1
ATOM 1231 C C . TRP A 1 162 ? 46.990 3.721 -24.124 1.00 72.25 162 TRP A C 1
ATOM 1233 O O . TRP A 1 162 ? 46.926 3.992 -25.324 1.00 72.25 162 TRP A O 1
ATOM 1243 N N . ARG A 1 163 ? 46.366 4.472 -23.206 1.00 69.56 163 ARG A N 1
ATOM 1244 C CA . ARG A 1 163 ? 45.570 5.660 -23.544 1.00 69.56 163 ARG A CA 1
ATOM 1245 C C . ARG A 1 163 ? 46.434 6.786 -24.108 1.00 69.56 163 ARG A C 1
ATOM 1247 O O . ARG A 1 163 ? 46.007 7.435 -25.057 1.00 69.56 163 ARG A O 1
ATOM 1254 N N . GLU A 1 164 ? 47.631 7.004 -23.565 1.00 73.69 164 GLU A N 1
ATOM 1255 C CA . GLU A 1 164 ? 48.581 7.976 -24.123 1.00 73.69 164 GLU A CA 1
ATOM 1256 C C . GLU A 1 164 ? 49.102 7.537 -25.504 1.00 73.69 164 GLU A C 1
ATOM 1258 O O . GLU A 1 164 ? 49.157 8.358 -26.418 1.00 73.69 164 GLU A O 1
ATOM 1263 N N . GLN A 1 165 ? 49.362 6.239 -25.721 1.00 73.75 165 GLN A N 1
ATOM 1264 C CA . GLN A 1 165 ? 49.687 5.707 -27.057 1.00 73.75 165 GLN A CA 1
ATOM 1265 C C . GLN A 1 165 ? 48.550 5.910 -28.070 1.00 73.75 165 GLN A C 1
ATOM 1267 O O . GLN A 1 165 ? 48.798 6.322 -29.201 1.00 73.75 165 GLN A O 1
ATOM 1272 N N . LEU A 1 166 ? 47.295 5.679 -27.675 1.00 67.06 166 LEU A N 1
ATOM 1273 C CA . LEU A 1 166 ? 46.127 5.929 -28.527 1.00 67.06 166 LEU A CA 1
ATOM 1274 C C . LEU A 1 166 ? 45.899 7.411 -28.818 1.00 67.06 166 LEU A C 1
ATOM 1276 O O . LEU A 1 166 ? 45.459 7.762 -29.911 1.00 67.06 166 LEU A O 1
ATOM 1280 N N . LYS A 1 167 ? 46.188 8.282 -27.851 1.00 69.62 167 LYS A N 1
ATOM 1281 C CA . LYS A 1 167 ? 46.070 9.734 -28.007 1.00 69.62 167 LYS A CA 1
ATOM 1282 C C . LYS A 1 167 ? 47.127 10.278 -28.968 1.00 69.62 167 LYS A C 1
ATOM 1284 O O . LYS A 1 167 ? 46.813 11.169 -29.752 1.00 69.62 167 LYS A O 1
ATOM 1289 N N . ALA A 1 168 ? 48.330 9.699 -28.945 1.00 72.62 168 ALA A N 1
ATOM 1290 C CA . ALA A 1 168 ? 49.393 9.979 -29.907 1.00 72.62 168 ALA A CA 1
ATOM 1291 C C . ALA A 1 168 ? 49.084 9.428 -31.313 1.00 72.62 168 ALA A C 1
ATOM 1293 O O . ALA A 1 168 ? 49.406 10.081 -32.301 1.00 72.62 168 ALA A O 1
ATOM 1294 N N . ALA A 1 169 ? 48.438 8.260 -31.413 1.00 76.94 169 ALA A N 1
ATOM 1295 C CA . ALA A 1 169 ? 48.090 7.637 -32.693 1.00 76.94 169 ALA A CA 1
ATOM 1296 C C . ALA A 1 169 ? 46.847 8.256 -33.363 1.00 76.94 169 ALA A C 1
ATOM 1298 O O . ALA A 1 169 ? 46.798 8.383 -34.585 1.00 76.94 169 ALA A O 1
ATOM 1299 N N . SER A 1 170 ? 45.827 8.630 -32.583 1.00 78.06 170 SER A N 1
ATOM 1300 C CA . SER A 1 170 ? 44.566 9.171 -33.102 1.00 78.06 170 SER A CA 1
ATOM 1301 C C . SER A 1 170 ? 43.812 9.997 -32.041 1.00 78.06 170 SER A C 1
ATOM 1303 O O . SER A 1 170 ? 43.072 9.437 -31.222 1.00 78.06 170 SER A O 1
ATOM 1305 N N . PRO A 1 171 ? 43.917 11.338 -32.056 1.00 75.50 171 PRO A N 1
ATOM 1306 C CA . PRO A 1 171 ? 43.287 12.189 -31.042 1.00 75.50 171 PRO A CA 1
ATOM 1307 C C . PRO A 1 171 ? 41.749 12.145 -31.078 1.00 75.50 171 PRO A C 1
ATOM 1309 O O . PRO A 1 171 ? 41.109 12.298 -30.039 1.00 75.50 171 PRO A O 1
ATOM 1312 N N . ALA A 1 172 ? 41.152 11.871 -32.244 1.00 79.75 172 ALA A N 1
ATOM 1313 C CA . ALA A 1 172 ? 39.699 11.796 -32.420 1.00 79.75 172 ALA A CA 1
ATOM 1314 C C . ALA A 1 172 ? 39.051 10.591 -31.708 1.00 79.75 172 ALA A C 1
ATOM 1316 O O . ALA A 1 172 ? 37.956 10.706 -31.162 1.00 79.75 172 ALA A O 1
ATOM 1317 N N . LEU A 1 173 ? 39.725 9.435 -31.663 1.00 76.25 173 LEU A N 1
ATOM 1318 C CA . LEU A 1 173 ? 39.205 8.257 -30.955 1.00 76.25 173 LEU A CA 1
ATOM 1319 C C . LEU A 1 173 ? 39.326 8.410 -29.434 1.00 76.25 173 LEU A C 1
ATOM 1321 O O . LEU A 1 173 ? 38.461 7.948 -28.690 1.00 76.25 173 LEU A O 1
ATOM 1325 N N . ALA A 1 174 ? 40.368 9.101 -28.964 1.00 76.50 174 ALA A N 1
ATOM 1326 C CA . ALA A 1 174 ? 40.582 9.343 -27.541 1.00 76.50 174 ALA A CA 1
ATOM 1327 C C . ALA A 1 174 ? 39.493 10.244 -26.928 1.00 76.50 174 ALA A C 1
ATOM 1329 O O . ALA A 1 174 ? 39.027 9.975 -25.818 1.00 76.50 174 ALA A O 1
ATOM 1330 N N . THR A 1 175 ? 39.054 11.286 -27.643 1.00 80.81 175 THR A N 1
ATOM 1331 C CA . THR A 1 175 ? 37.956 12.158 -27.190 1.00 80.81 175 THR A CA 1
ATOM 1332 C C . THR A 1 175 ? 36.610 11.439 -27.226 1.00 80.81 175 THR A C 1
ATOM 1334 O O . THR A 1 175 ? 35.846 11.549 -26.268 1.00 80.81 175 THR A O 1
ATOM 1337 N N . ALA A 1 176 ? 36.351 10.636 -28.263 1.00 83.25 176 ALA A N 1
ATOM 1338 C CA . ALA A 1 176 ? 35.134 9.831 -28.371 1.00 83.25 176 ALA A CA 1
ATOM 1339 C C . ALA A 1 176 ? 35.006 8.810 -27.223 1.00 83.25 176 ALA A C 1
ATOM 1341 O O . ALA A 1 176 ? 33.957 8.722 -26.583 1.00 83.25 176 ALA A O 1
ATOM 1342 N N . LEU A 1 177 ? 36.086 8.090 -26.894 1.00 84.44 177 LEU A N 1
ATOM 1343 C CA . LEU A 1 177 ? 36.112 7.161 -25.757 1.00 84.44 177 LEU A CA 1
ATOM 1344 C C . LEU A 1 177 ? 35.959 7.876 -24.409 1.00 84.44 177 LEU A C 1
ATOM 1346 O O . LEU A 1 177 ? 35.268 7.374 -23.523 1.00 84.44 177 LEU A O 1
ATOM 1350 N N . GLY A 1 178 ? 36.570 9.052 -24.245 1.00 82.56 178 GLY A N 1
ATOM 1351 C CA . GLY A 1 178 ? 36.413 9.869 -23.040 1.00 82.56 178 GLY A CA 1
ATOM 1352 C C . GLY A 1 178 ? 34.970 10.333 -22.824 1.00 82.56 178 GLY A C 1
ATOM 1353 O O . GLY A 1 178 ? 34.444 10.200 -21.720 1.00 82.56 178 GLY A O 1
ATOM 1354 N N . ALA A 1 179 ? 34.310 10.813 -23.882 1.00 87.31 179 ALA A N 1
ATOM 1355 C CA . ALA A 1 179 ? 32.904 11.208 -23.842 1.00 87.31 179 ALA A CA 1
ATOM 1356 C C . ALA A 1 179 ? 31.984 10.019 -23.524 1.00 87.31 179 ALA A C 1
ATOM 1358 O O . ALA A 1 179 ? 31.065 10.149 -22.717 1.00 87.31 179 ALA A O 1
ATOM 1359 N N . LEU A 1 180 ? 32.272 8.842 -24.089 1.00 90.31 180 LEU A N 1
ATOM 1360 C CA . LEU A 1 180 ? 31.511 7.624 -23.820 1.00 90.31 180 LEU A CA 1
ATOM 1361 C C . LEU A 1 180 ? 31.653 7.168 -22.361 1.00 90.31 180 LEU A C 1
ATOM 1363 O O . LEU A 1 180 ? 30.653 6.844 -21.725 1.00 90.31 180 LEU A O 1
ATOM 1367 N N . LEU A 1 181 ? 32.862 7.200 -21.794 1.00 89.56 181 LEU A N 1
ATOM 1368 C CA . LEU A 1 181 ? 33.081 6.859 -20.384 1.00 89.56 181 LEU A CA 1
ATOM 1369 C C . LEU A 1 181 ? 32.412 7.854 -19.429 1.00 89.56 181 LEU A C 1
ATOM 1371 O O . LEU A 1 181 ? 31.857 7.433 -18.416 1.00 89.56 181 LEU A O 1
ATOM 1375 N N . LEU A 1 182 ? 32.416 9.151 -19.751 1.00 91.81 182 LEU A N 1
ATOM 1376 C CA . LEU A 1 182 ? 31.684 10.158 -18.978 1.00 91.81 182 LEU A CA 1
ATOM 1377 C C . LEU A 1 182 ? 30.167 9.954 -19.067 1.00 91.81 182 LEU A C 1
ATOM 1379 O O . LEU A 1 182 ? 29.489 10.043 -18.047 1.00 91.81 182 LEU A O 1
ATOM 1383 N N . GLY A 1 183 ? 29.639 9.621 -20.247 1.00 91.12 183 GLY A N 1
ATOM 1384 C CA . GLY A 1 183 ? 28.221 9.307 -20.434 1.00 91.12 183 GLY A CA 1
ATOM 1385 C C . GLY A 1 183 ? 27.786 8.063 -19.655 1.00 91.12 183 GLY A C 1
ATOM 1386 O O . GLY A 1 183 ? 26.805 8.110 -18.918 1.00 91.12 183 GLY A O 1
ATOM 1387 N N . VAL A 1 184 ? 28.550 6.969 -19.748 1.00 92.25 184 VAL A N 1
ATOM 1388 C CA . VAL A 1 184 ? 28.272 5.723 -19.010 1.00 92.25 184 VAL A CA 1
ATOM 1389 C C . VAL A 1 184 ? 28.431 5.926 -17.501 1.00 92.25 184 VAL A C 1
ATOM 1391 O O . VAL A 1 184 ? 27.595 5.456 -16.733 1.00 92.25 184 VAL A O 1
ATOM 1394 N N . GLY A 1 185 ? 29.460 6.658 -17.065 1.00 89.31 185 GLY A N 1
ATOM 1395 C CA . GLY A 1 185 ? 29.665 6.999 -15.657 1.00 89.31 185 GLY A CA 1
ATOM 1396 C C . GLY A 1 185 ? 28.536 7.867 -15.096 1.00 89.31 185 GLY A C 1
ATOM 1397 O O . GLY A 1 185 ? 27.996 7.558 -14.037 1.00 89.31 185 GLY A O 1
ATOM 1398 N N . GLY A 1 186 ? 28.122 8.902 -15.832 1.00 91.25 186 GLY A N 1
ATOM 1399 C CA . GLY A 1 186 ? 26.987 9.751 -15.468 1.00 91.25 186 GLY A CA 1
ATOM 1400 C C . GLY A 1 186 ? 25.668 8.978 -15.410 1.00 91.25 186 GLY A C 1
ATOM 1401 O O . GLY A 1 186 ? 24.916 9.124 -14.450 1.00 91.25 186 GLY A O 1
ATOM 1402 N N . TYR A 1 187 ? 25.419 8.090 -16.376 1.00 91.69 187 TYR A N 1
ATOM 1403 C CA . TYR A 1 187 ? 24.244 7.216 -16.379 1.00 91.69 187 TYR A CA 1
ATOM 1404 C C . TYR A 1 187 ? 24.250 6.227 -15.206 1.00 91.69 187 TYR A C 1
ATOM 1406 O O . TYR A 1 187 ? 23.219 6.025 -14.569 1.00 91.69 187 TYR A O 1
ATOM 1414 N N . ALA A 1 188 ? 25.405 5.650 -14.864 1.00 90.00 188 ALA A N 1
ATOM 1415 C CA . ALA A 1 188 ? 25.533 4.762 -13.711 1.00 90.00 188 ALA A CA 1
ATOM 1416 C C . ALA A 1 188 ? 25.274 5.495 -12.383 1.00 90.00 188 ALA A C 1
ATOM 1418 O O . ALA A 1 188 ? 24.594 4.950 -11.517 1.00 90.00 188 ALA A O 1
ATOM 1419 N N . VAL A 1 189 ? 25.756 6.736 -12.235 1.00 88.38 189 VAL A N 1
ATOM 1420 C CA . VAL A 1 189 ? 25.465 7.583 -11.063 1.00 88.38 189 VAL A CA 1
ATOM 1421 C C . VAL A 1 189 ? 23.984 7.960 -11.009 1.00 88.38 189 VAL A C 1
ATOM 1423 O O . VAL A 1 189 ? 23.375 7.870 -9.946 1.00 88.38 189 VAL A O 1
ATOM 1426 N N . HIS A 1 190 ? 23.380 8.322 -12.144 1.00 89.94 190 HIS A N 1
ATOM 1427 C CA . HIS A 1 190 ? 21.943 8.580 -12.226 1.00 89.94 190 HIS A CA 1
ATOM 1428 C C . HIS A 1 190 ? 21.134 7.350 -11.789 1.00 89.94 190 HIS A C 1
ATOM 1430 O O . HIS A 1 190 ? 20.265 7.471 -10.932 1.00 89.94 190 HIS A O 1
ATOM 1436 N N . GLN A 1 191 ? 21.466 6.165 -12.312 1.00 80.38 191 GLN A N 1
ATOM 1437 C CA . GLN A 1 191 ? 20.801 4.909 -11.951 1.00 80.38 191 GLN A CA 1
ATOM 1438 C C . GLN A 1 191 ? 21.024 4.497 -10.492 1.00 80.38 191 GLN A C 1
ATOM 1440 O O . GLN A 1 191 ? 20.160 3.881 -9.877 1.00 80.38 191 GLN A O 1
ATOM 1445 N N . TYR A 1 192 ? 22.180 4.824 -9.918 1.00 82.81 192 TYR A N 1
ATOM 1446 C CA . TYR A 1 192 ? 22.435 4.594 -8.501 1.00 82.81 192 TYR A CA 1
ATOM 1447 C C . TYR A 1 192 ? 21.571 5.510 -7.622 1.00 82.81 192 TYR A C 1
ATOM 1449 O O . TYR A 1 192 ? 20.973 5.051 -6.652 1.00 82.81 192 TYR A O 1
ATOM 1457 N N . ASN A 1 193 ? 21.452 6.788 -7.992 1.00 80.88 193 ASN A N 1
ATOM 1458 C CA . ASN A 1 193 ? 20.661 7.766 -7.246 1.00 80.88 193 ASN A CA 1
ATOM 1459 C C . ASN A 1 193 ? 19.155 7.481 -7.300 1.00 80.88 193 ASN A C 1
ATOM 1461 O O . ASN A 1 193 ? 18.484 7.604 -6.277 1.00 80.88 193 ASN A O 1
ATOM 1465 N N . THR A 1 194 ? 18.618 7.080 -8.456 1.00 80.50 194 THR A N 1
ATOM 1466 C CA . THR A 1 194 ? 17.201 6.695 -8.579 1.00 80.50 194 THR A CA 1
ATOM 1467 C C . THR A 1 194 ? 16.887 5.464 -7.732 1.00 80.50 194 THR A C 1
ATOM 1469 O O . THR A 1 194 ? 15.888 5.437 -7.018 1.00 80.50 194 THR A O 1
ATOM 1472 N N . PHE A 1 195 ? 17.788 4.483 -7.721 1.00 75.88 195 PHE A N 1
ATOM 1473 C CA . PHE A 1 195 ? 17.612 3.258 -6.948 1.00 75.88 195 PHE A CA 1
ATOM 1474 C C . PHE A 1 195 ? 17.727 3.472 -5.427 1.00 75.88 195 PHE A C 1
ATOM 1476 O O . PHE A 1 195 ? 16.991 2.866 -4.648 1.00 75.88 195 PHE A O 1
ATOM 1483 N N . GLU A 1 196 ? 18.620 4.354 -4.971 1.00 70.94 196 GLU A N 1
ATOM 1484 C CA . GLU A 1 196 ? 18.707 4.727 -3.551 1.00 70.94 196 GLU A CA 1
ATOM 1485 C C . GLU A 1 196 ? 17.501 5.572 -3.089 1.00 70.94 196 GLU A C 1
ATOM 1487 O O . GLU A 1 196 ? 17.048 5.439 -1.946 1.00 70.94 196 GLU A O 1
ATOM 1492 N N . ALA A 1 197 ? 16.907 6.382 -3.974 1.00 68.81 197 ALA A N 1
ATOM 1493 C CA . ALA A 1 197 ? 15.664 7.095 -3.676 1.00 68.81 197 ALA A CA 1
ATOM 1494 C C . ALA A 1 197 ? 14.499 6.122 -3.408 1.00 68.81 197 ALA A C 1
ATOM 1496 O O . ALA A 1 197 ? 13.791 6.272 -2.412 1.00 68.81 197 ALA A O 1
ATOM 1497 N N . GLU A 1 198 ? 14.358 5.067 -4.215 1.00 74.88 198 GLU A N 1
ATOM 1498 C CA . GLU A 1 198 ? 13.361 4.008 -3.994 1.00 74.88 198 GLU A CA 1
ATOM 1499 C C . GLU A 1 198 ? 13.614 3.239 -2.686 1.00 74.88 198 GLU A C 1
ATOM 1501 O O . GLU A 1 198 ? 12.694 2.973 -1.905 1.00 74.88 198 GLU A O 1
ATOM 1506 N N . ARG A 1 199 ? 14.879 2.921 -2.385 1.00 71.12 199 ARG A N 1
ATOM 1507 C CA . ARG A 1 199 ? 15.248 2.227 -1.140 1.00 71.12 199 ARG A CA 1
ATOM 1508 C C . ARG A 1 199 ? 14.901 3.034 0.106 1.00 71.12 199 ARG A C 1
ATOM 1510 O O . ARG A 1 199 ? 14.359 2.475 1.059 1.00 71.12 199 ARG A O 1
ATOM 1517 N N . THR A 1 200 ? 15.187 4.333 0.107 1.00 70.56 200 THR A N 1
ATOM 1518 C CA . THR A 1 200 ? 14.894 5.203 1.256 1.00 70.56 200 THR A CA 1
ATOM 1519 C C . THR A 1 200 ? 13.405 5.508 1.400 1.00 70.56 200 THR A C 1
ATOM 1521 O O . THR A 1 200 ? 12.930 5.591 2.534 1.00 70.56 200 THR A O 1
ATOM 1524 N N . ALA A 1 201 ? 12.654 5.597 0.296 1.00 72.62 201 ALA A N 1
ATOM 1525 C CA . ALA A 1 201 ? 11.196 5.716 0.320 1.00 72.62 201 ALA A CA 1
ATOM 1526 C C . ALA A 1 201 ? 10.558 4.509 1.027 1.00 72.62 201 ALA A C 1
ATOM 1528 O O . ALA A 1 201 ? 9.922 4.667 2.066 1.00 72.62 201 ALA A O 1
ATOM 1529 N N . THR A 1 202 ? 10.888 3.285 0.597 1.00 78.44 202 THR A N 1
ATOM 1530 C CA . THR A 1 202 ? 10.323 2.072 1.220 1.00 78.44 202 THR A CA 1
ATOM 1531 C C . THR A 1 202 ? 10.744 1.860 2.680 1.00 78.44 202 THR A C 1
ATOM 1533 O O . THR A 1 202 ? 10.089 1.118 3.416 1.00 78.44 202 THR A O 1
ATOM 1536 N N . ALA A 1 203 ? 11.857 2.452 3.123 1.00 81.88 203 ALA A N 1
ATOM 1537 C CA . ALA A 1 203 ? 12.262 2.423 4.526 1.00 81.88 203 ALA A CA 1
ATOM 1538 C C . ALA A 1 203 ? 11.414 3.379 5.384 1.00 81.88 203 ALA A C 1
ATOM 1540 O O . ALA A 1 203 ? 11.021 3.000 6.489 1.00 81.88 203 ALA A O 1
ATOM 1541 N N . ARG A 1 204 ? 11.089 4.578 4.872 1.00 79.19 204 ARG A N 1
ATOM 1542 C CA . ARG A 1 204 ? 10.184 5.527 5.544 1.00 79.19 204 ARG A CA 1
ATOM 1543 C C . ARG A 1 204 ? 8.766 4.987 5.622 1.00 79.19 204 ARG A C 1
ATOM 1545 O O . ARG A 1 204 ? 8.219 4.958 6.718 1.00 79.19 204 ARG A O 1
ATOM 1552 N N . ASP A 1 205 ? 8.246 4.438 4.528 1.00 83.88 205 ASP A N 1
ATOM 1553 C CA . ASP A 1 205 ? 6.896 3.863 4.496 1.00 83.88 205 ASP A CA 1
ATOM 1554 C C . ASP A 1 205 ? 6.744 2.743 5.538 1.00 83.88 205 ASP A C 1
ATOM 1556 O O . ASP A 1 205 ? 5.744 2.653 6.251 1.00 83.88 205 ASP A O 1
ATOM 1560 N N . ARG A 1 206 ? 7.778 1.902 5.701 1.00 82.00 206 ARG A N 1
ATOM 1561 C CA . ARG A 1 206 ? 7.800 0.868 6.748 1.00 82.00 206 ARG A CA 1
ATOM 1562 C C . ARG A 1 206 ? 7.884 1.450 8.157 1.00 82.00 206 ARG A C 1
ATOM 1564 O O . ARG A 1 206 ? 7.279 0.882 9.064 1.00 82.00 206 ARG A O 1
ATOM 1571 N N . ALA A 1 207 ? 8.623 2.540 8.360 1.00 89.12 207 ALA A N 1
ATOM 1572 C CA . ALA A 1 207 ? 8.707 3.210 9.655 1.00 89.12 207 ALA A CA 1
ATOM 1573 C C . ALA A 1 207 ? 7.374 3.880 10.033 1.00 89.12 207 ALA A C 1
ATOM 1575 O O . ALA A 1 207 ? 6.930 3.758 11.174 1.00 89.12 207 ALA A O 1
ATOM 1576 N N . GLU A 1 208 ? 6.694 4.509 9.075 1.00 89.12 208 GLU A N 1
ATOM 1577 C CA . GLU A 1 208 ? 5.361 5.092 9.256 1.00 89.12 208 GLU A CA 1
ATOM 1578 C C . GLU A 1 208 ? 4.309 4.011 9.526 1.00 89.12 208 GLU A C 1
ATOM 1580 O O . GLU A 1 208 ? 3.532 4.128 10.474 1.00 89.12 208 GLU A O 1
ATOM 1585 N N . ALA A 1 209 ? 4.351 2.899 8.785 1.00 90.44 209 ALA A N 1
ATOM 1586 C CA . ALA A 1 209 ? 3.497 1.742 9.040 1.00 90.44 209 ALA A CA 1
ATOM 1587 C C . ALA A 1 209 ? 3.777 1.078 10.402 1.00 90.44 209 ALA A C 1
ATOM 1589 O O . ALA A 1 209 ? 2.879 0.500 11.011 1.00 90.44 209 ALA A O 1
ATOM 1590 N N . ALA A 1 210 ? 5.016 1.123 10.899 1.00 92.06 210 ALA A N 1
ATOM 1591 C CA . ALA A 1 210 ? 5.336 0.653 12.245 1.00 92.06 210 ALA A CA 1
ATOM 1592 C C . ALA A 1 210 ? 4.792 1.609 13.318 1.00 92.06 210 ALA A C 1
ATOM 1594 O O . ALA A 1 210 ? 4.249 1.151 14.322 1.00 92.06 210 ALA A O 1
ATOM 1595 N N . LYS A 1 211 ? 4.882 2.924 13.089 1.00 94.75 211 LYS A N 1
ATOM 1596 C CA . LYS A 1 211 ? 4.345 3.941 13.998 1.00 94.75 211 LYS A CA 1
ATOM 1597 C C . LYS A 1 211 ? 2.823 3.843 14.122 1.00 94.75 211 LYS A C 1
ATOM 1599 O O . LYS A 1 211 ? 2.319 3.786 15.239 1.00 94.75 211 LYS A O 1
ATOM 1604 N N . SER A 1 212 ? 2.104 3.727 13.006 1.00 88.62 212 SER A N 1
ATOM 1605 C CA . SER A 1 212 ? 0.642 3.576 13.030 1.00 88.62 212 SER A CA 1
ATOM 1606 C C . SER A 1 212 ? 0.198 2.297 13.747 1.00 88.62 212 SER A C 1
ATOM 1608 O O . SER A 1 212 ? -0.792 2.306 14.473 1.00 88.62 212 SER A O 1
ATOM 1610 N N . LYS A 1 213 ? 0.958 1.197 13.642 1.00 93.69 213 LYS A N 1
ATOM 1611 C CA . LYS A 1 213 ? 0.694 -0.029 14.418 1.00 93.69 213 LYS A CA 1
ATOM 1612 C C . LYS A 1 213 ? 0.837 0.173 15.925 1.00 93.69 213 LYS A C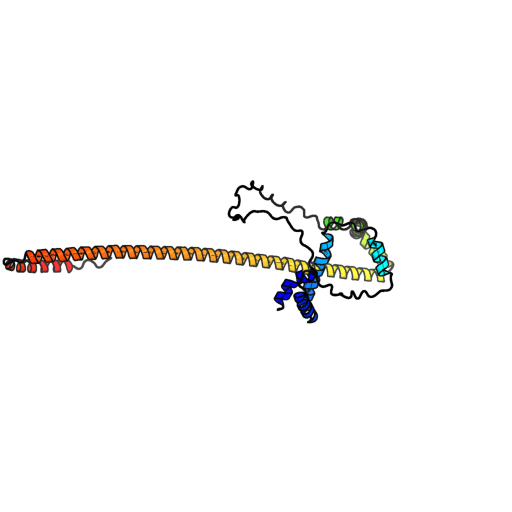 1
ATOM 1614 O O . LYS A 1 213 ? 0.043 -0.390 16.675 1.00 93.69 213 LYS A O 1
ATOM 1619 N N . LEU A 1 214 ? 1.831 0.946 16.365 1.00 96.00 214 LEU A N 1
ATOM 1620 C CA . LEU A 1 214 ? 1.994 1.284 17.781 1.00 96.00 214 LEU A CA 1
ATOM 1621 C C . LEU A 1 214 ? 0.822 2.138 18.279 1.00 96.00 214 LEU A C 1
ATOM 1623 O O . LEU A 1 214 ? 0.283 1.849 19.340 1.00 96.00 214 LEU A O 1
ATOM 1627 N N . GLU A 1 215 ? 0.381 3.119 17.489 1.00 95.88 215 GLU A N 1
ATOM 1628 C CA . GLU A 1 215 ? -0.789 3.950 17.810 1.00 95.88 215 GLU A CA 1
ATOM 1629 C C . GLU A 1 215 ? -2.077 3.113 17.905 1.00 95.88 215 GLU A C 1
ATOM 1631 O O . GLU A 1 215 ? -2.862 3.283 18.834 1.00 95.88 215 GLU A O 1
ATOM 1636 N N . ILE A 1 216 ? -2.279 2.148 17.001 1.00 96.50 216 ILE A N 1
ATOM 1637 C CA . ILE A 1 216 ? -3.421 1.219 17.063 1.00 96.50 216 ILE A CA 1
ATOM 1638 C C . ILE A 1 216 ? -3.363 0.348 18.326 1.00 96.50 216 ILE A C 1
ATOM 1640 O O . ILE A 1 216 ? -4.392 0.118 18.964 1.00 96.50 216 ILE A O 1
ATOM 1644 N N . ALA A 1 217 ? -2.179 -0.151 18.690 1.00 96.38 217 ALA A N 1
ATOM 1645 C CA . ALA A 1 217 ? -2.003 -0.948 19.901 1.00 96.38 217 ALA A CA 1
ATOM 1646 C C . ALA A 1 217 ? -2.287 -0.128 21.172 1.00 96.38 217 ALA A C 1
ATOM 1648 O O . ALA A 1 217 ? -2.952 -0.628 22.079 1.00 96.38 217 ALA A O 1
ATOM 1649 N N . ASP A 1 218 ? -1.850 1.132 21.207 1.00 97.88 218 ASP A N 1
ATOM 1650 C CA . ASP A 1 218 ? -2.121 2.059 22.308 1.00 97.88 218 ASP A CA 1
ATOM 1651 C C . ASP A 1 218 ? -3.621 2.356 22.447 1.00 97.88 218 ASP A C 1
ATOM 1653 O O . ASP A 1 218 ? -4.197 2.168 23.519 1.00 97.88 218 ASP A O 1
ATOM 1657 N N . LEU A 1 219 ? -4.295 2.702 21.345 1.00 97.38 219 LEU A N 1
ATOM 1658 C CA . LEU A 1 219 ? -5.744 2.933 21.337 1.00 97.38 219 LEU A CA 1
ATOM 1659 C C . LEU A 1 219 ? -6.530 1.702 21.796 1.00 97.38 219 LEU A C 1
ATOM 1661 O O . LEU A 1 219 ? -7.542 1.830 22.487 1.00 97.38 219 LEU A O 1
ATOM 1665 N N . LYS A 1 220 ? -6.065 0.502 21.440 1.00 98.00 220 LYS A N 1
ATOM 1666 C CA . LYS A 1 220 ? -6.669 -0.743 21.913 1.00 98.00 220 LYS A CA 1
ATOM 1667 C C . LYS A 1 220 ? -6.529 -0.895 23.430 1.00 98.00 220 LYS A C 1
ATOM 1669 O O . LYS A 1 220 ? -7.526 -1.188 24.084 1.00 98.00 220 LYS A O 1
ATOM 1674 N N . SER A 1 221 ? -5.340 -0.648 23.983 1.00 97.56 221 SER A N 1
ATOM 1675 C CA . SER A 1 221 ? -5.124 -0.663 25.437 1.00 97.56 221 SER A CA 1
ATOM 1676 C C . SER A 1 221 ? -6.034 0.345 26.140 1.00 97.56 221 SER A C 1
ATOM 1678 O O . SER A 1 221 ? -6.686 0.008 27.124 1.00 97.56 221 SER A O 1
ATOM 1680 N N . GLN A 1 222 ? -6.162 1.560 25.592 1.00 97.69 222 GLN A N 1
ATOM 1681 C CA . GLN A 1 222 ? -7.063 2.574 26.142 1.00 97.69 222 GLN A CA 1
ATOM 1682 C C . GLN A 1 222 ? -8.527 2.117 26.134 1.00 97.69 222 GLN A C 1
ATOM 1684 O O . GLN A 1 222 ? -9.259 2.390 27.085 1.00 97.69 222 GLN A O 1
ATOM 1689 N N . LEU A 1 223 ? -8.981 1.427 25.084 1.00 98.44 223 LEU A N 1
ATOM 1690 C CA . LEU A 1 223 ? -10.340 0.882 25.036 1.00 98.44 223 LEU A CA 1
ATOM 1691 C C . LEU A 1 223 ? -10.562 -0.198 26.099 1.00 98.44 223 LEU A C 1
ATOM 1693 O O . LEU A 1 223 ? -11.604 -0.182 26.753 1.00 98.44 223 LEU A O 1
ATOM 1697 N N . GLU A 1 224 ? -9.595 -1.092 26.303 1.00 98.00 224 GLU A N 1
ATOM 1698 C CA . GLU A 1 224 ? -9.659 -2.130 27.340 1.00 98.00 224 GLU A CA 1
ATOM 1699 C C . GLU A 1 224 ? -9.701 -1.510 28.750 1.00 98.00 224 GLU A C 1
ATOM 1701 O O . GLU A 1 224 ? -10.557 -1.872 29.562 1.00 98.00 224 GLU A O 1
ATOM 1706 N N . ASP A 1 225 ? -8.887 -0.484 29.011 1.00 98.06 225 ASP A N 1
ATOM 1707 C CA . ASP A 1 225 ? -8.896 0.256 30.280 1.00 98.06 225 ASP A CA 1
ATOM 1708 C C . ASP A 1 225 ? -10.224 0.986 30.517 1.00 98.06 225 ASP A C 1
ATOM 1710 O O . ASP A 1 225 ? -10.774 0.982 31.624 1.00 98.06 225 ASP A O 1
ATOM 1714 N N . LYS A 1 226 ? -10.787 1.609 29.472 1.00 97.88 226 LYS A N 1
ATOM 1715 C CA . LYS A 1 226 ? -12.098 2.269 29.552 1.00 97.88 226 LYS A CA 1
ATOM 1716 C C . LYS A 1 226 ? -13.214 1.259 29.806 1.00 97.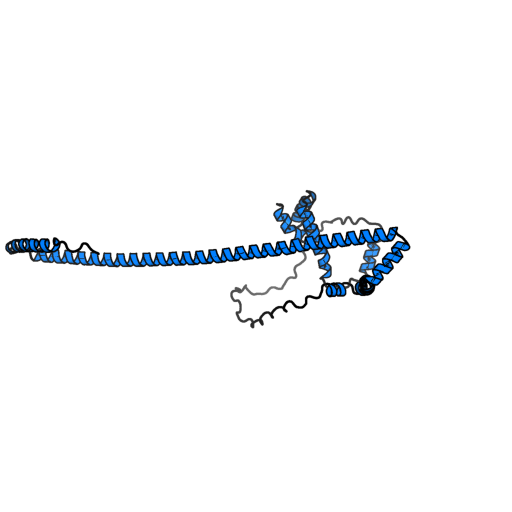88 226 LYS A C 1
ATOM 1718 O O . LYS A 1 226 ? -14.104 1.547 30.603 1.00 97.88 226 LYS A O 1
ATOM 1723 N N . GLN A 1 227 ? -13.162 0.081 29.184 1.00 97.94 227 GLN A N 1
ATOM 1724 C CA . GLN A 1 227 ? -14.107 -1.004 29.454 1.00 97.94 227 GLN A CA 1
ATOM 1725 C C . GLN A 1 227 ? -14.005 -1.474 30.909 1.00 97.94 227 GLN A C 1
ATOM 1727 O O . GLN A 1 227 ? -15.030 -1.565 31.581 1.00 97.94 227 GLN A O 1
ATOM 1732 N N . ALA A 1 228 ? -12.792 -1.675 31.431 1.00 97.56 228 ALA A N 1
ATOM 1733 C CA . ALA A 1 228 ? -12.574 -2.043 32.830 1.00 97.56 228 ALA A CA 1
ATOM 1734 C C . ALA A 1 228 ? -13.052 -0.957 33.816 1.00 97.56 228 ALA A C 1
ATOM 1736 O O . ALA A 1 228 ? -13.582 -1.254 34.888 1.00 97.56 228 ALA A O 1
ATOM 1737 N N . ALA A 1 229 ? -12.920 0.322 33.459 1.00 97.00 229 ALA A N 1
ATOM 1738 C CA . ALA A 1 229 ? -13.463 1.417 34.260 1.00 97.00 229 ALA A CA 1
ATOM 1739 C C . ALA A 1 229 ? -15.005 1.423 34.261 1.00 97.00 229 ALA A C 1
ATOM 1741 O O . ALA A 1 229 ? -15.630 1.660 35.300 1.00 97.00 229 ALA A O 1
ATOM 1742 N N . LEU A 1 230 ? -15.637 1.127 33.120 1.00 98.06 230 LEU A N 1
ATOM 1743 C CA . LEU A 1 230 ? -17.094 1.015 33.023 1.00 98.06 230 LEU A CA 1
ATOM 1744 C C . LEU A 1 230 ? -17.638 -0.186 33.806 1.00 98.06 230 LEU A C 1
ATOM 1746 O O . LEU A 1 230 ? -18.658 -0.058 34.482 1.00 98.06 230 LEU A O 1
ATOM 1750 N N . THR A 1 231 ? -16.958 -1.334 33.795 1.00 96.56 231 THR A N 1
ATOM 1751 C CA . THR A 1 231 ? -17.375 -2.480 34.623 1.00 96.56 231 THR A CA 1
ATOM 1752 C C . THR A 1 231 ? -17.232 -2.164 36.107 1.00 96.56 231 THR A C 1
ATOM 1754 O O . THR A 1 231 ? -18.159 -2.411 36.875 1.00 96.56 231 THR A O 1
ATOM 1757 N N . LYS A 1 232 ? -16.138 -1.508 36.510 1.00 97.38 232 LYS A N 1
ATOM 1758 C CA . LYS A 1 232 ? -15.934 -1.079 37.898 1.00 97.38 232 LYS A CA 1
ATOM 1759 C C . LYS A 1 232 ? -17.031 -0.126 38.383 1.00 97.38 232 LYS A C 1
ATOM 1761 O O . LYS A 1 232 ? -17.557 -0.314 39.478 1.00 97.38 232 LYS A O 1
ATOM 1766 N N . THR A 1 233 ? -17.386 0.876 37.577 1.00 97.50 233 THR A N 1
ATOM 1767 C CA . THR A 1 233 ? -18.477 1.812 37.913 1.00 97.50 233 THR A CA 1
ATOM 1768 C C . THR A 1 233 ? -19.839 1.118 37.935 1.00 97.50 233 THR A C 1
ATOM 1770 O O . THR A 1 233 ? -20.660 1.418 38.799 1.00 97.50 233 THR A O 1
ATOM 1773 N N . THR A 1 234 ? -20.061 0.132 37.060 1.00 98.19 234 THR A N 1
ATOM 1774 C CA . THR A 1 234 ? -21.265 -0.716 37.081 1.00 98.19 234 THR A CA 1
ATOM 1775 C C . THR A 1 234 ? -21.362 -1.521 38.381 1.00 98.19 234 THR A C 1
ATOM 1777 O O . THR A 1 234 ? -22.420 -1.549 39.011 1.00 98.19 234 THR A O 1
ATOM 1780 N N . ASP A 1 235 ? -20.259 -2.121 38.831 1.00 98.19 235 ASP A N 1
ATOM 1781 C CA . ASP A 1 235 ? -20.207 -2.864 40.093 1.00 98.19 235 ASP A CA 1
ATOM 1782 C C . ASP A 1 235 ? -20.444 -1.958 41.307 1.00 98.19 235 ASP A C 1
ATOM 1784 O O . ASP A 1 235 ? -21.103 -2.350 42.270 1.00 98.19 235 ASP A O 1
ATOM 1788 N N . GLU A 1 236 ? -19.921 -0.733 41.280 1.00 97.81 236 GLU A N 1
ATOM 1789 C CA . GLU A 1 236 ? -20.151 0.264 42.326 1.00 97.81 236 GLU A CA 1
ATOM 1790 C C . GLU A 1 236 ? -21.626 0.693 42.378 1.00 97.81 236 GLU A C 1
ATOM 1792 O O . GLU A 1 236 ? -22.228 0.723 43.456 1.00 97.81 236 GLU A O 1
ATOM 1797 N N . LEU A 1 237 ? -22.263 0.892 41.218 1.00 98.31 237 LEU A N 1
ATOM 1798 C CA . LEU A 1 237 ? -23.704 1.133 41.139 1.00 98.31 237 LEU A CA 1
ATOM 1799 C C . LEU A 1 237 ? -24.504 -0.045 41.711 1.00 98.31 237 LEU A C 1
ATOM 1801 O O . LEU A 1 237 ? -25.427 0.153 42.495 1.00 98.31 237 LEU A O 1
ATOM 1805 N N . LYS A 1 238 ? -24.130 -1.284 41.381 1.00 98.00 238 LYS A N 1
ATOM 1806 C CA . LYS A 1 238 ? -24.808 -2.475 41.905 1.00 98.00 238 LYS A CA 1
ATOM 1807 C C . LYS A 1 238 ? -24.718 -2.554 43.431 1.00 98.00 238 LYS A C 1
ATOM 1809 O O . LYS A 1 238 ? -25.733 -2.772 44.088 1.00 98.00 238 LYS A O 1
ATOM 1814 N N . ARG A 1 239 ? -23.537 -2.292 44.004 1.00 97.19 239 ARG A N 1
ATOM 1815 C CA . ARG A 1 239 ? -23.345 -2.260 45.465 1.00 97.19 239 ARG A CA 1
ATOM 1816 C C . ARG A 1 239 ? -24.178 -1.171 46.138 1.00 97.19 239 ARG A C 1
ATOM 1818 O O . ARG A 1 239 ? -24.745 -1.413 47.199 1.00 97.19 239 ARG A O 1
ATOM 1825 N N . THR A 1 240 ? -24.279 0.017 45.539 1.00 97.38 240 THR A N 1
ATOM 1826 C CA . THR A 1 240 ? -25.115 1.096 46.099 1.00 97.38 240 THR A CA 1
ATOM 1827 C C . THR A 1 240 ? -26.606 0.764 46.026 1.00 97.38 240 THR A C 1
ATOM 1829 O O . THR A 1 240 ? -27.334 1.039 46.978 1.00 97.38 240 THR A O 1
ATOM 1832 N N . VAL A 1 241 ? -27.059 0.097 44.960 1.00 98.06 241 VAL A N 1
ATOM 1833 C CA . VAL A 1 241 ? -28.437 -0.408 44.846 1.00 98.06 241 VAL A CA 1
ATOM 1834 C C . VAL A 1 241 ? -28.730 -1.477 45.903 1.00 98.06 241 VAL A C 1
ATOM 1836 O O . VAL A 1 241 ? -29.769 -1.415 46.559 1.00 98.06 241 VAL A O 1
ATOM 1839 N N . GLU A 1 242 ? -27.816 -2.423 46.124 1.00 97.44 242 GLU A N 1
ATOM 1840 C CA . GLU A 1 242 ? -27.947 -3.434 47.183 1.00 97.44 242 GLU A CA 1
ATOM 1841 C C . GLU A 1 242 ? -27.992 -2.785 48.577 1.00 97.44 242 GLU A C 1
ATOM 1843 O O . GLU A 1 242 ? -28.860 -3.117 49.389 1.00 97.44 242 GLU A O 1
ATOM 1848 N N . ALA A 1 243 ? -27.138 -1.788 48.832 1.00 95.94 243 ALA A N 1
ATOM 1849 C CA . ALA A 1 243 ? -27.156 -1.018 50.074 1.00 95.94 243 ALA A CA 1
ATOM 1850 C C . ALA A 1 243 ? -28.500 -0.293 50.279 1.00 95.94 243 ALA A C 1
ATOM 1852 O O . ALA A 1 243 ? -29.086 -0.388 51.358 1.00 95.94 243 ALA A O 1
ATOM 1853 N N . LEU A 1 244 ? -29.049 0.353 49.243 1.00 97.12 244 LEU A N 1
ATOM 1854 C CA . LEU A 1 244 ? -30.379 0.977 49.294 1.00 97.12 244 LEU A CA 1
ATOM 1855 C C . LEU A 1 244 ? -31.510 -0.041 49.522 1.00 97.12 244 LEU A C 1
ATOM 1857 O O . LEU A 1 244 ? -32.502 0.268 50.182 1.00 97.12 244 LEU A O 1
ATOM 1861 N N . GLY A 1 245 ? -31.366 -1.269 49.018 1.00 95.50 245 GLY A N 1
ATOM 1862 C CA . GLY A 1 245 ? -32.290 -2.365 49.313 1.00 95.50 245 GLY A CA 1
ATOM 1863 C C . GLY A 1 245 ? -32.318 -2.708 50.805 1.00 95.50 245 GLY A C 1
ATOM 1864 O O . GLY A 1 245 ? -33.392 -2.818 51.400 1.00 95.50 245 GLY A O 1
ATOM 1865 N N . THR A 1 246 ? -31.144 -2.804 51.437 1.00 95.00 246 THR A N 1
ATOM 1866 C CA . THR A 1 246 ? -31.043 -3.109 52.875 1.00 95.00 246 THR A CA 1
ATOM 1867 C C . THR A 1 246 ? -31.578 -1.993 53.773 1.00 95.00 246 THR A C 1
ATOM 1869 O O . THR A 1 246 ? -32.248 -2.281 54.765 1.00 95.00 246 THR A O 1
ATOM 1872 N N . THR A 1 247 ? -31.361 -0.722 53.421 1.00 95.19 247 THR A N 1
ATOM 1873 C CA . THR A 1 247 ? -31.913 0.411 54.185 1.00 95.19 247 THR A CA 1
ATOM 1874 C C . THR A 1 247 ? -33.432 0.492 54.058 1.00 95.19 247 THR A C 1
ATOM 1876 O O . THR A 1 247 ? -34.122 0.744 55.047 1.00 95.19 247 THR A O 1
ATOM 1879 N N . ARG A 1 248 ? -33.986 0.208 52.872 1.00 97.50 248 ARG A N 1
ATOM 1880 C CA . ARG A 1 248 ? -35.440 0.123 52.672 1.00 97.50 248 ARG A CA 1
ATOM 1881 C C . ARG A 1 248 ? -36.070 -0.970 53.539 1.00 97.50 248 ARG A C 1
ATOM 1883 O O . ARG A 1 248 ? -37.110 -0.737 54.149 1.00 97.50 248 ARG A O 1
ATOM 1890 N N . GLU A 1 249 ? -35.432 -2.132 53.618 1.00 96.19 249 GLU A N 1
ATOM 1891 C CA . GLU A 1 249 ? -35.863 -3.245 54.469 1.00 96.19 249 GLU A CA 1
ATOM 1892 C C . GLU A 1 249 ? -35.821 -2.874 55.965 1.00 96.19 249 GLU A C 1
ATOM 1894 O O . GLU A 1 249 ? -36.749 -3.177 56.715 1.00 96.19 249 GLU A O 1
ATOM 1899 N N . GLN A 1 250 ? -34.787 -2.150 56.410 1.00 95.31 250 GLN A N 1
ATOM 1900 C CA . GLN A 1 250 ? -34.724 -1.620 57.780 1.00 95.31 250 GLN A CA 1
ATOM 1901 C C . GLN A 1 250 ? -35.868 -0.642 58.076 1.00 95.31 250 GLN A C 1
ATOM 1903 O O . GLN A 1 250 ? -36.492 -0.739 59.134 1.00 95.31 250 GLN A O 1
ATOM 1908 N N . LEU A 1 251 ? -36.189 0.265 57.144 1.00 95.75 251 LEU A N 1
ATOM 1909 C CA . LEU A 1 251 ? -37.334 1.170 57.290 1.00 95.75 251 LEU A CA 1
ATOM 1910 C C . LEU A 1 251 ? -38.659 0.404 57.393 1.00 95.75 251 LEU A C 1
ATOM 1912 O O . LEU A 1 251 ? -39.497 0.761 58.220 1.00 95.75 251 LEU A O 1
ATOM 1916 N N . ALA A 1 252 ? -38.843 -0.653 56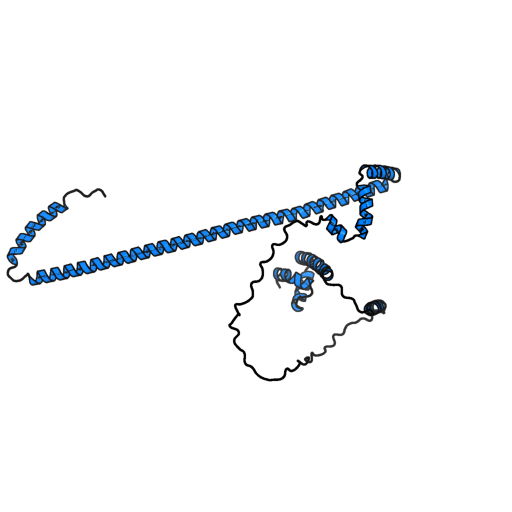.597 1.00 95.62 252 ALA A N 1
ATOM 1917 C CA . ALA A 1 252 ? -40.040 -1.490 56.667 1.00 95.62 252 ALA A CA 1
ATOM 1918 C C . ALA A 1 252 ? -40.196 -2.132 58.058 1.00 95.62 252 ALA A C 1
ATOM 1920 O O . ALA A 1 252 ? -41.263 -2.034 58.665 1.00 95.62 252 ALA A O 1
ATOM 1921 N N . ARG A 1 253 ? -39.109 -2.676 58.623 1.00 95.19 253 ARG A N 1
ATOM 1922 C CA . ARG A 1 253 ? -39.107 -3.243 59.986 1.00 95.19 253 ARG A CA 1
ATOM 1923 C C . ARG A 1 253 ? -39.412 -2.206 61.060 1.00 95.19 253 ARG A C 1
ATOM 1925 O O . ARG A 1 253 ? -40.184 -2.483 61.976 1.00 95.19 253 ARG A O 1
ATOM 1932 N N . HIS A 1 254 ? -38.832 -1.010 60.962 1.00 94.62 254 HIS A N 1
ATOM 1933 C CA . HIS A 1 254 ? -39.139 0.068 61.904 1.00 94.62 254 HIS A CA 1
ATOM 1934 C C . HIS A 1 254 ? -40.605 0.499 61.817 1.00 94.62 254 HIS A C 1
ATOM 1936 O O . HIS A 1 254 ? -41.228 0.760 62.846 1.00 94.62 254 HIS A O 1
ATOM 1942 N N . GLN A 1 255 ? -41.192 0.508 60.619 1.00 96.50 255 GLN A N 1
ATOM 1943 C CA . GLN A 1 255 ? -42.609 0.810 60.453 1.00 96.50 255 GLN A CA 1
ATOM 1944 C C . GLN A 1 255 ? -43.497 -0.251 61.120 1.00 96.50 255 GLN A C 1
ATOM 1946 O O . GLN A 1 255 ? -44.440 0.097 61.832 1.00 96.50 255 GLN A O 1
ATOM 1951 N N . GLU A 1 256 ? -43.172 -1.537 60.975 1.00 96.19 256 GLU A N 1
ATOM 1952 C CA . GLU A 1 256 ? -43.873 -2.620 61.676 1.00 96.19 256 GLU A CA 1
ATOM 1953 C C . GLU A 1 256 ? -43.763 -2.480 63.204 1.00 96.19 256 GLU A C 1
ATOM 1955 O O . GLU A 1 256 ? -44.771 -2.562 63.910 1.00 96.19 256 GLU A O 1
ATOM 1960 N N . GLN A 1 257 ? -42.575 -2.167 63.733 1.00 93.75 257 GLN A N 1
ATOM 1961 C CA . GLN A 1 257 ? -42.382 -1.886 65.163 1.00 93.75 257 GLN A CA 1
ATOM 1962 C C . GLN A 1 257 ? -43.251 -0.718 65.652 1.00 93.75 257 GLN A C 1
ATOM 1964 O O . GLN A 1 257 ? -43.870 -0.803 66.712 1.00 93.75 257 GLN A O 1
ATOM 1969 N N . ILE A 1 258 ? -43.364 0.362 64.876 1.00 95.00 258 ILE A N 1
ATOM 1970 C CA . ILE A 1 258 ? -44.226 1.496 65.235 1.00 95.00 258 ILE A CA 1
ATOM 1971 C C . ILE A 1 258 ? -45.696 1.065 65.250 1.00 95.00 258 ILE A C 1
ATOM 1973 O O . ILE A 1 258 ? -46.413 1.374 66.203 1.00 95.00 258 ILE A O 1
ATOM 1977 N N . THR A 1 259 ? -46.155 0.330 64.232 1.00 91.12 259 THR A N 1
ATOM 1978 C CA . THR A 1 259 ? -47.557 -0.123 64.171 1.00 91.12 259 THR A CA 1
ATOM 1979 C C . THR A 1 259 ? -47.914 -1.076 65.315 1.00 91.12 259 THR A C 1
ATOM 1981 O O . THR A 1 259 ? -48.984 -0.943 65.914 1.00 91.12 259 THR A O 1
ATOM 1984 N N . THR A 1 260 ? -47.007 -1.983 65.689 1.00 93.88 260 THR A N 1
ATOM 1985 C CA . THR A 1 260 ? -47.199 -2.904 66.820 1.00 93.88 260 THR A CA 1
ATOM 1986 C C . THR A 1 260 ? -47.220 -2.166 68.160 1.00 93.88 260 THR A C 1
ATOM 1988 O O . THR A 1 260 ? -48.136 -2.385 68.956 1.00 93.88 260 THR A O 1
ATOM 1991 N N . LEU A 1 261 ? -46.296 -1.226 68.395 1.00 89.75 261 LEU A N 1
ATOM 1992 C CA . LEU A 1 261 ? -46.303 -0.382 69.598 1.00 89.75 261 LEU A CA 1
ATOM 1993 C C . LEU A 1 261 ? -47.573 0.480 69.688 1.00 89.75 261 LEU A C 1
ATOM 1995 O O . LEU A 1 261 ? -48.178 0.597 70.756 1.00 89.75 261 LEU A O 1
ATOM 1999 N N . GLN A 1 262 ? -48.038 1.042 68.568 1.00 91.50 262 GLN A N 1
ATOM 2000 C CA . GLN A 1 262 ? -49.301 1.783 68.517 1.00 91.50 262 GLN A CA 1
ATOM 2001 C C . GLN A 1 262 ? -50.513 0.902 68.862 1.00 91.50 262 GLN A C 1
ATOM 2003 O O . GLN A 1 262 ? -51.423 1.366 69.556 1.00 91.50 262 GLN A O 1
ATOM 2008 N N . ALA A 1 263 ? -50.538 -0.358 68.416 1.00 88.44 263 ALA A N 1
ATOM 2009 C CA . ALA A 1 263 ? -51.587 -1.311 68.777 1.00 88.44 263 ALA A CA 1
ATOM 2010 C C . ALA A 1 263 ? -51.582 -1.617 70.286 1.00 88.44 263 ALA A C 1
ATOM 2012 O O . ALA A 1 263 ? -52.635 -1.543 70.923 1.00 88.44 263 ALA A O 1
ATOM 2013 N N . GLN A 1 264 ? -50.404 -1.848 70.877 1.00 84.94 264 GLN A N 1
ATOM 2014 C CA . GLN A 1 264 ? -50.251 -2.082 72.320 1.00 84.94 264 GLN A CA 1
ATOM 2015 C C . GLN A 1 264 ? -50.725 -0.884 73.161 1.00 84.94 264 GLN A C 1
ATOM 2017 O O . GLN A 1 264 ? -51.439 -1.054 74.155 1.00 84.94 264 GLN A O 1
ATOM 2022 N N . LEU A 1 265 ? -50.401 0.344 72.738 1.00 84.06 265 LEU A N 1
ATOM 2023 C CA . LEU A 1 265 ? -50.871 1.564 73.402 1.00 84.06 265 LEU A CA 1
ATOM 2024 C C . LEU A 1 265 ? -52.395 1.731 73.314 1.00 84.06 265 LEU A C 1
ATOM 2026 O O . LEU A 1 265 ? -53.011 2.163 74.289 1.00 84.06 265 LEU A O 1
ATOM 2030 N N . LYS A 1 266 ? -53.025 1.374 72.185 1.00 77.81 266 LYS A N 1
ATOM 2031 C CA . LYS A 1 266 ? -54.495 1.380 72.058 1.00 77.81 266 LYS A CA 1
ATOM 2032 C C . LYS A 1 266 ? -55.149 0.356 72.989 1.00 77.81 266 LYS A C 1
ATOM 2034 O O . LYS A 1 266 ? -56.154 0.685 73.609 1.00 77.81 266 LYS A O 1
ATOM 2039 N N . THR A 1 267 ? -54.563 -0.832 73.152 1.00 71.06 267 THR A N 1
ATOM 2040 C CA . THR A 1 267 ? -55.080 -1.861 74.074 1.00 71.06 267 THR A CA 1
ATOM 2041 C C . THR A 1 267 ? -54.864 -1.520 75.552 1.00 71.06 267 THR A C 1
ATOM 2043 O O . THR A 1 267 ? -55.705 -1.848 76.383 1.00 71.06 267 THR A O 1
ATOM 2046 N N . GLY A 1 268 ? -53.781 -0.812 75.895 1.00 61.47 268 GLY A N 1
ATOM 2047 C CA . GLY A 1 268 ? -53.516 -0.337 77.260 1.00 61.47 268 GLY A CA 1
ATOM 2048 C C . GLY A 1 268 ? -54.345 0.890 77.668 1.00 61.47 268 GLY A C 1
ATOM 2049 O O . GLY A 1 268 ? -54.506 1.169 78.857 1.00 61.47 268 GLY A O 1
ATOM 2050 N N . ARG A 1 269 ? -54.925 1.613 76.701 1.00 54.97 269 ARG A N 1
ATOM 2051 C CA . ARG A 1 269 ? -55.792 2.783 76.915 1.00 54.97 269 ARG A CA 1
ATOM 2052 C C . ARG A 1 269 ? -57.239 2.363 77.227 1.00 54.97 269 ARG A C 1
ATOM 2054 O O . ARG A 1 269 ? -58.185 2.805 76.588 1.00 54.97 269 ARG A O 1
ATOM 2061 N N . GLY A 1 270 ? -57.408 1.511 78.235 1.00 59.00 270 GLY A N 1
ATOM 2062 C CA . GLY A 1 270 ? -58.679 1.323 78.943 1.00 59.00 270 GLY A CA 1
ATOM 2063 C C . GLY A 1 270 ? -58.899 2.418 80.006 1.00 59.00 270 GLY A C 1
ATOM 2064 O O . GLY A 1 270 ? -57.979 3.189 80.291 1.00 59.00 270 GLY A O 1
ATOM 2065 N N . PRO A 1 271 ? -60.081 2.502 80.649 1.00 51.78 271 PRO A N 1
ATOM 2066 C CA . PRO A 1 271 ? -60.557 3.667 81.422 1.00 51.78 271 PRO A CA 1
ATOM 2067 C C . PRO A 1 271 ? -59.718 4.110 82.647 1.00 51.78 271 PRO A C 1
ATOM 2069 O O . PRO A 1 271 ? -60.067 5.088 83.302 1.00 51.78 271 PRO A O 1
ATOM 2072 N N . LYS A 1 272 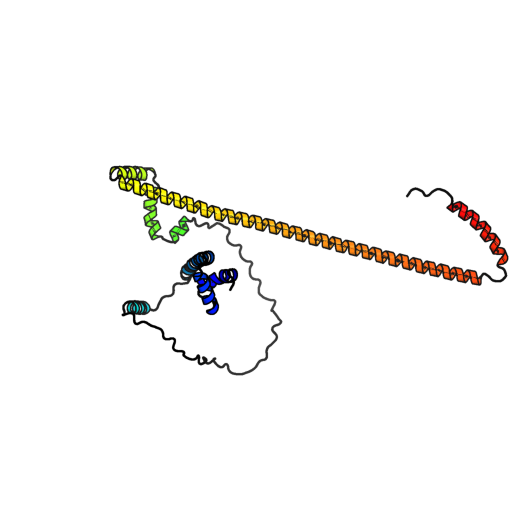? -58.583 3.465 82.953 1.00 53.22 272 LYS A N 1
ATOM 2073 C CA . LYS A 1 272 ? -57.629 3.881 84.003 1.00 53.22 272 LYS A CA 1
ATOM 2074 C C . LYS A 1 272 ? -56.533 4.860 83.532 1.00 53.22 272 LYS A C 1
ATOM 2076 O O . LYS A 1 272 ? -55.779 5.361 84.361 1.00 53.22 272 LYS A O 1
ATOM 2081 N N . GLY A 1 273 ? -56.446 5.177 82.235 1.00 50.38 273 GLY A N 1
ATOM 2082 C CA . GLY A 1 273 ? -55.316 5.907 81.628 1.00 50.38 273 GLY A CA 1
ATOM 2083 C C . GLY A 1 273 ? -55.173 7.411 81.926 1.00 50.38 273 GLY A C 1
ATOM 2084 O O . GLY A 1 273 ? -54.209 8.021 81.470 1.00 50.38 273 GLY A O 1
ATOM 2085 N N . ARG A 1 274 ? -56.079 8.036 82.691 1.00 51.59 274 ARG A N 1
ATOM 2086 C CA . ARG A 1 274 ? -56.045 9.495 82.934 1.00 51.59 274 ARG A CA 1
ATOM 2087 C C . ARG A 1 274 ? -54.905 9.954 83.860 1.00 51.59 274 ARG A C 1
ATOM 2089 O O . ARG A 1 274 ? -54.521 11.109 83.781 1.00 51.59 274 ARG A O 1
ATOM 2096 N N . LYS A 1 275 ? -54.329 9.060 84.680 1.00 53.50 275 LYS A N 1
ATOM 2097 C CA . LYS A 1 275 ? -53.211 9.384 85.597 1.00 53.50 275 LYS A CA 1
ATOM 2098 C C . LYS A 1 275 ? -51.811 9.289 84.964 1.00 53.50 275 LYS A C 1
ATOM 2100 O O . LYS A 1 275 ? -50.861 9.809 85.528 1.00 53.50 275 LYS A O 1
ATOM 2105 N N . GLY A 1 276 ? -51.667 8.636 83.806 1.00 51.62 276 GLY A N 1
ATOM 2106 C CA . GLY A 1 276 ? -50.364 8.466 83.140 1.00 51.62 276 GLY A CA 1
ATOM 2107 C C . GLY A 1 276 ? -49.962 9.623 82.216 1.00 51.62 276 GLY A C 1
ATOM 2108 O O . GLY A 1 276 ? -48.787 9.768 81.898 1.00 51.62 276 GLY A O 1
ATOM 2109 N N . ALA A 1 277 ? -50.922 10.453 81.794 1.00 53.06 277 ALA A N 1
ATOM 2110 C CA . ALA A 1 277 ? -50.673 11.554 80.863 1.00 53.06 277 ALA A CA 1
ATOM 2111 C C . ALA A 1 277 ? -49.919 12.741 81.501 1.00 53.06 277 ALA A C 1
ATOM 2113 O O . ALA A 1 277 ? -49.175 13.415 80.797 1.00 53.06 277 ALA A O 1
ATOM 2114 N N . GLU A 1 278 ? -50.042 12.964 82.816 1.00 51.88 278 GLU A N 1
ATOM 2115 C CA . GLU A 1 278 ? -49.282 14.009 83.530 1.00 51.88 278 GLU A CA 1
ATOM 2116 C C . GLU A 1 278 ? -47.799 13.648 83.726 1.00 51.88 278 GLU A C 1
ATOM 2118 O O . GLU A 1 278 ? -46.942 14.522 83.655 1.00 51.88 278 GLU A O 1
ATOM 2123 N N . VAL A 1 279 ? -47.460 12.364 83.896 1.00 54.94 279 VAL A N 1
ATOM 2124 C CA . VAL A 1 279 ? -46.064 11.927 84.119 1.00 54.94 279 VAL A CA 1
ATOM 2125 C C . VAL A 1 279 ? -45.232 11.980 82.828 1.00 54.94 279 VAL A C 1
ATOM 2127 O O . VAL A 1 279 ? -44.035 12.254 82.865 1.00 54.94 279 VAL A O 1
ATOM 2130 N N . LEU A 1 280 ? -45.864 11.773 81.669 1.00 53.38 280 LEU A N 1
ATOM 2131 C CA . LEU A 1 280 ? -45.201 11.838 80.360 1.00 53.38 280 LEU A CA 1
ATOM 2132 C C . LEU A 1 280 ? -44.867 13.270 79.912 1.00 53.38 280 LEU A C 1
ATOM 2134 O O . LEU A 1 280 ? -43.907 13.450 79.167 1.00 53.38 280 LEU A O 1
ATOM 2138 N N . LEU A 1 281 ? -45.610 14.280 80.379 1.00 54.62 281 LEU A N 1
ATOM 2139 C CA . LEU A 1 281 ? -45.286 15.686 80.106 1.00 54.62 281 LEU A CA 1
ATOM 2140 C C . LEU A 1 281 ? -44.072 16.164 80.922 1.00 54.62 281 LEU A C 1
ATOM 2142 O O . LEU A 1 281 ? -43.251 16.894 80.381 1.00 54.62 281 LEU A O 1
ATOM 2146 N N . ALA A 1 282 ? -43.886 15.669 82.152 1.00 56.66 282 ALA A N 1
ATOM 2147 C CA . ALA A 1 282 ? -42.720 16.000 82.981 1.00 56.66 282 ALA A CA 1
ATOM 2148 C C . ALA A 1 282 ? -41.397 15.412 82.440 1.00 56.66 282 ALA A C 1
ATOM 2150 O O . ALA A 1 282 ? -40.350 16.042 82.535 1.00 56.66 282 ALA A O 1
ATOM 2151 N N . GLY A 1 283 ? -41.429 14.223 81.825 1.00 56.56 283 GLY A N 1
ATOM 2152 C CA . GLY A 1 283 ? -40.232 13.601 81.236 1.00 56.56 283 GLY A CA 1
ATOM 2153 C C . GLY A 1 283 ? -39.809 14.177 79.876 1.00 56.56 283 GLY A C 1
ATOM 2154 O O . GLY A 1 283 ? -38.663 14.003 79.462 1.00 56.56 283 GLY A O 1
ATOM 2155 N N . GLY A 1 284 ? -40.713 14.868 79.170 1.00 58.62 284 GLY A N 1
ATOM 2156 C CA . GLY A 1 284 ? -40.417 15.492 77.874 1.00 58.62 284 GLY A CA 1
ATOM 2157 C C . GLY A 1 284 ? -39.501 16.716 77.979 1.00 58.62 284 GLY A C 1
ATOM 2158 O O . GLY A 1 284 ? -38.719 16.984 77.067 1.00 58.62 284 GLY A O 1
ATOM 2159 N N . GLU A 1 285 ? -39.551 17.426 79.107 1.00 60.84 285 GLU A N 1
ATOM 2160 C CA . GLU A 1 285 ? -38.749 18.630 79.352 1.00 60.84 285 GLU A CA 1
ATOM 2161 C C . GLU A 1 285 ? -37.264 18.303 79.608 1.00 60.84 285 GLU A C 1
ATOM 2163 O O . GLU A 1 285 ? -36.383 19.036 79.151 1.00 60.84 285 GLU A O 1
ATOM 2168 N N . ASP A 1 286 ? -36.960 17.160 80.233 1.00 58.38 286 ASP A N 1
ATOM 2169 C CA . ASP A 1 286 ? -35.579 16.711 80.475 1.00 58.38 286 ASP A CA 1
ATOM 2170 C C . ASP A 1 286 ? -34.882 16.200 79.201 1.00 58.38 286 ASP A C 1
ATOM 2172 O O . ASP A 1 286 ? -33.685 16.428 79.006 1.00 58.38 286 ASP A O 1
ATOM 2176 N N . LEU A 1 287 ? -35.621 15.588 78.271 1.00 58.03 287 LEU A N 1
ATOM 2177 C CA . LEU A 1 287 ? -35.070 15.156 76.979 1.00 58.03 287 LEU A CA 1
ATOM 2178 C C . LEU A 1 287 ? -34.762 16.334 76.044 1.00 58.03 287 LEU A C 1
ATOM 2180 O O . LEU A 1 287 ? -33.760 16.308 75.325 1.00 58.03 287 LEU A O 1
ATOM 2184 N N . LEU A 1 288 ? -35.564 17.401 76.093 1.00 59.06 288 LEU A N 1
ATOM 2185 C CA . LEU A 1 288 ? -35.279 18.638 75.360 1.00 59.06 288 LEU A CA 1
ATOM 2186 C C . LEU A 1 288 ? -34.043 19.369 75.911 1.00 59.06 288 LEU A C 1
ATOM 2188 O O . LEU A 1 288 ? -33.335 20.019 75.140 1.00 59.06 288 LEU A O 1
ATOM 2192 N N . ARG A 1 289 ? -33.719 19.213 77.202 1.00 61.44 289 ARG A N 1
ATOM 2193 C CA . ARG A 1 289 ? -32.476 19.725 77.814 1.00 61.44 289 ARG A CA 1
ATOM 2194 C C . ARG A 1 289 ? -31.218 18.980 77.369 1.00 61.44 289 ARG A C 1
ATOM 2196 O O . ARG A 1 289 ? -30.175 19.604 77.201 1.00 61.44 289 ARG A O 1
ATOM 2203 N N . ILE A 1 290 ? -31.305 17.671 77.141 1.00 60.78 290 ILE A N 1
ATOM 2204 C CA . ILE A 1 290 ? -30.164 16.862 76.681 1.00 60.78 290 ILE A CA 1
ATOM 2205 C C . ILE A 1 290 ? -29.844 17.166 75.206 1.00 60.78 290 ILE A C 1
ATOM 2207 O O . ILE A 1 290 ? -28.675 17.307 74.842 1.00 60.78 290 ILE A O 1
ATOM 2211 N N . LEU A 1 291 ? -30.873 17.359 74.371 1.00 58.41 291 LEU A N 1
ATOM 2212 C CA . LEU A 1 291 ? -30.723 17.646 72.936 1.00 58.41 291 LEU A CA 1
ATOM 2213 C C . LEU A 1 291 ? -30.376 19.111 72.606 1.00 58.41 291 LEU A C 1
ATOM 2215 O O . LEU A 1 291 ? -29.969 19.397 71.483 1.00 58.41 291 LEU A O 1
ATOM 2219 N N . SER A 1 292 ? -30.511 20.037 73.560 1.00 60.81 292 SER A N 1
ATOM 2220 C CA . SER A 1 292 ? -30.133 21.454 73.399 1.00 60.81 292 SER A CA 1
ATOM 2221 C C . SER A 1 292 ? -28.727 21.788 73.920 1.00 60.81 292 SER A C 1
ATOM 2223 O O . SER A 1 292 ? -28.314 22.949 73.874 1.00 60.81 292 SER A O 1
ATOM 2225 N N . SER A 1 293 ? -27.955 20.789 74.371 1.00 53.25 293 SER A N 1
ATOM 2226 C CA . SER A 1 293 ? -26.560 20.987 74.776 1.00 53.25 293 SER A CA 1
ATOM 2227 C C . SER A 1 293 ? -25.635 21.172 73.550 1.00 53.25 293 SER A C 1
ATOM 2229 O O . SER A 1 293 ? -25.661 20.368 72.615 1.00 53.25 293 SER A O 1
ATOM 2231 N N . PRO A 1 294 ? -24.822 22.245 73.491 1.00 54.06 294 PRO A N 1
ATOM 2232 C CA . PRO A 1 294 ? -24.072 22.613 72.295 1.00 54.06 294 PRO A CA 1
ATOM 2233 C C . PRO A 1 294 ? -22.725 21.881 72.233 1.00 54.06 294 PRO A C 1
ATOM 2235 O O . PRO A 1 294 ? -21.674 22.494 72.383 1.00 54.06 294 PRO A O 1
ATOM 2238 N N . THR A 1 295 ? -22.722 20.571 71.995 1.00 50.44 295 THR A N 1
ATOM 2239 C CA . THR A 1 295 ? -21.477 19.827 71.721 1.00 50.44 295 THR A CA 1
ATOM 2240 C C . THR A 1 295 ? -21.680 18.755 70.657 1.00 50.44 295 THR A C 1
ATOM 2242 O O . THR A 1 295 ? -21.716 17.570 70.961 1.00 50.44 295 THR A O 1
ATOM 2245 N N . ALA A 1 296 ? -21.799 19.175 69.397 1.00 43.72 296 ALA A N 1
ATOM 2246 C CA . ALA A 1 296 ? -21.504 18.346 68.222 1.00 43.72 296 ALA A CA 1
ATOM 2247 C C . ALA A 1 296 ? -21.373 19.243 66.980 1.00 43.72 296 ALA A C 1
ATOM 2249 O O . ALA A 1 296 ? -22.155 19.171 66.038 1.00 43.72 296 ALA A O 1
ATOM 2250 N N . LYS A 1 297 ? -20.403 20.160 67.006 1.00 41.94 297 LYS A N 1
ATOM 2251 C CA . LYS A 1 297 ? -20.019 20.973 65.846 1.00 41.94 297 LYS A CA 1
ATOM 2252 C C . LYS A 1 297 ? -18.542 20.755 65.534 1.00 41.94 297 LYS A C 1
ATOM 2254 O O . LYS A 1 297 ? -17.813 21.728 65.492 1.00 41.94 297 LYS A O 1
ATOM 2259 N N . MET A 1 298 ? -18.104 19.502 65.398 1.00 41.66 298 MET A N 1
ATOM 2260 C CA . MET A 1 298 ? -16.853 19.106 64.728 1.00 41.66 298 MET A CA 1
ATOM 2261 C C . MET A 1 298 ? -16.912 17.609 64.392 1.00 41.66 298 MET A C 1
ATOM 2263 O O . MET A 1 298 ? -16.624 16.782 65.253 1.00 41.66 298 MET A O 1
ATOM 2267 N N . ALA A 1 299 ? -17.321 17.288 63.166 1.00 36.38 299 ALA A N 1
ATOM 2268 C CA . ALA A 1 299 ? -16.946 16.102 62.390 1.00 36.38 299 ALA A CA 1
ATOM 2269 C C . ALA A 1 299 ? -17.459 16.298 60.959 1.00 36.38 299 ALA A C 1
ATOM 2271 O O . ALA A 1 299 ? -18.660 16.628 60.825 1.00 36.38 299 ALA A O 1
#

Foldseek 3Di:
DDPVVLLVCLLCVLVVNDDPVSVVVNVVVVVVPDPVSVVVNVVSVVVNVCVVVVDPDDDDDPCPVVVVVCCVPDDCPPPPVPPPPPPDDDDDDPDDDDDDDDDDDPPDDPPDDPDDPPDDPDPPDDPPVPVVNVVCVVCVPCCVVVVVVVVCCVVVVNVVVVLVVCCVVPVVVSVVVVVVCVVVVVVVVVVVVVVVVVVVVVVVVVVVVVVVVVVVVVVVVVVVVVVVVVVVVVVVVVVVVVVVVVVVVVVVVVVVVVVVVVVVVVVVPDPVCPVVVVVVVVVVVVVVVVVPDPPDPDD